Protein AF-A0A1G3R5K9-F1 (afdb_monomer_lite)

Radius of gyration: 24.97 Å; chains: 1; bounding box: 50×74×73 Å

pLDDT: mean 87.2, std 10.78, range [49.47, 97.62]

Secondary structure (DSSP, 8-state):
--HHHHHHHHHHHHHHHHHHHHHT-----------------SGGGTTSTT--EEEEEE-GGGB-TTS-BS-EEEEEE---HHHH-S-SS----EEEEEE---SS-SS--EEEEEEES-GGG-EE--EEE-S--SEEEEEEEEES-S-EEEEEEE-TTS-EEEEEEEE--SEEEEEEEEE--TTS--B-SSSS-B--EEEEEEE-

Structure (mmCIF, N/CA/C/O backbone):
data_AF-A0A1G3R5K9-F1
#
_entry.id   AF-A0A1G3R5K9-F1
#
loop_
_atom_site.group_PDB
_atom_site.id
_atom_site.type_symbol
_atom_site.label_atom_id
_atom_site.label_alt_id
_atom_site.label_comp_id
_atom_site.label_asym_id
_atom_site.label_entity_id
_atom_site.label_seq_id
_atom_site.pdbx_PDB_ins_code
_atom_site.Cartn_x
_atom_site.Cartn_y
_atom_site.Cartn_z
_atom_site.occupancy
_atom_site.B_iso_or_equiv
_atom_site.auth_seq_id
_atom_site.auth_comp_id
_atom_site.auth_asym_id
_atom_site.auth_atom_id
_atom_site.pdbx_PDB_model_num
ATOM 1 N N . MET A 1 1 ? -28.353 -53.283 45.225 1.00 50.59 1 MET A N 1
ATOM 2 C CA . MET A 1 1 ? -27.994 -52.423 44.071 1.00 50.59 1 MET A CA 1
ATOM 3 C C . MET A 1 1 ? -27.708 -51.021 44.598 1.00 50.59 1 MET A C 1
ATOM 5 O O . MET A 1 1 ? -28.579 -50.464 45.247 1.00 50.59 1 MET A O 1
ATOM 9 N N . LYS A 1 2 ? -26.480 -50.493 44.452 1.00 51.19 2 LYS A N 1
ATOM 10 C CA . LYS A 1 2 ? -26.092 -49.194 45.042 1.00 51.19 2 LYS A CA 1
ATOM 11 C C . LYS A 1 2 ? -26.574 -48.037 44.140 1.00 51.19 2 LYS A C 1
ATOM 13 O O . LYS A 1 2 ? -26.079 -47.941 43.016 1.00 51.19 2 LYS A O 1
ATOM 18 N N . PRO A 1 3 ? -27.470 -47.150 44.610 1.00 57.41 3 PRO A N 1
ATOM 19 C CA . PRO A 1 3 ? -28.090 -46.097 43.791 1.00 57.41 3 PRO A CA 1
ATOM 20 C C . PRO A 1 3 ? -27.105 -45.040 43.250 1.00 57.41 3 PRO A C 1
ATOM 22 O O . PRO A 1 3 ? -27.422 -44.333 42.299 1.00 57.41 3 PRO A O 1
ATOM 25 N N . GLY A 1 4 ? -25.882 -44.963 43.789 1.00 59.38 4 GLY A N 1
ATOM 26 C CA . GLY A 1 4 ? -24.848 -44.034 43.310 1.00 59.38 4 GLY A CA 1
ATOM 27 C C . GLY A 1 4 ? -24.227 -44.395 41.952 1.00 59.38 4 GLY A C 1
ATOM 28 O O . GLY A 1 4 ? -23.765 -43.512 41.237 1.00 59.38 4 GLY A O 1
ATOM 29 N N . SER A 1 5 ? -24.240 -45.674 41.549 1.00 63.34 5 SER A N 1
ATOM 30 C CA . SER A 1 5 ? -23.617 -46.107 40.284 1.00 63.34 5 SER A CA 1
ATOM 31 C C . SER A 1 5 ? -24.440 -45.708 39.057 1.00 63.34 5 SER A C 1
ATOM 33 O O . SER A 1 5 ? -23.884 -45.316 38.032 1.00 63.34 5 SER A O 1
ATOM 35 N N . THR A 1 6 ? -25.766 -45.782 39.161 1.00 69.50 6 THR A N 1
ATOM 36 C CA . THR A 1 6 ? -26.697 -45.389 38.096 1.00 69.50 6 THR A CA 1
ATOM 37 C C . THR A 1 6 ? -26.716 -43.877 37.896 1.00 69.50 6 THR A C 1
ATOM 39 O O . THR A 1 6 ? -26.736 -43.419 36.757 1.00 69.50 6 THR A O 1
ATOM 42 N N . PHE A 1 7 ? -26.614 -43.105 38.981 1.00 74.56 7 PHE A N 1
ATOM 43 C CA . PHE A 1 7 ? -26.567 -41.643 38.923 1.00 74.56 7 PHE A CA 1
ATOM 44 C C . PHE A 1 7 ? -25.276 -41.130 38.264 1.00 74.56 7 PHE A C 1
ATOM 46 O O . PHE A 1 7 ? -25.319 -40.257 37.402 1.00 74.56 7 PHE A O 1
ATOM 53 N N . PHE A 1 8 ? -24.129 -41.735 38.593 1.00 79.00 8 PHE A N 1
ATOM 54 C CA . PHE A 1 8 ? -22.842 -41.379 37.989 1.00 79.00 8 PHE A CA 1
ATOM 55 C C . PHE A 1 8 ? -22.790 -41.692 36.484 1.00 79.00 8 PHE A C 1
ATOM 57 O O . PHE A 1 8 ? -22.303 -40.883 35.698 1.00 79.00 8 PHE A O 1
ATOM 64 N N . LYS A 1 9 ? -23.348 -42.835 36.060 1.00 81.19 9 LYS A N 1
ATOM 65 C CA . LYS A 1 9 ? -23.448 -43.197 34.635 1.00 81.19 9 LYS A CA 1
ATOM 66 C C . LYS A 1 9 ? -24.359 -42.243 33.856 1.00 81.19 9 LYS A C 1
ATOM 68 O O . LYS A 1 9 ? -24.022 -41.883 32.734 1.00 81.19 9 LYS A O 1
ATOM 73 N N . ALA A 1 10 ? -25.473 -41.811 34.452 1.00 80.81 10 ALA A N 1
ATOM 74 C CA . ALA A 1 10 ? -26.379 -40.842 33.837 1.00 80.81 10 ALA A CA 1
ATOM 75 C C . ALA A 1 10 ? -25.723 -39.460 33.679 1.00 80.81 10 ALA A C 1
ATOM 77 O O . ALA A 1 10 ? -25.838 -38.843 32.622 1.00 80.81 10 ALA A O 1
ATOM 78 N N . LEU A 1 11 ? -24.973 -39.008 34.689 1.00 83.38 11 LEU A N 1
ATOM 79 C CA . LEU A 1 11 ? -24.233 -37.746 34.632 1.00 83.38 11 LEU A CA 1
ATOM 80 C C . LEU A 1 11 ? -23.120 -37.783 33.574 1.00 83.38 11 LEU A C 1
ATOM 82 O O . LEU A 1 11 ? -22.963 -36.834 32.811 1.00 83.38 11 LEU A O 1
ATOM 86 N N . LEU A 1 12 ? -22.382 -38.894 33.488 1.00 84.12 12 LEU A N 1
ATOM 87 C CA . LEU A 1 12 ? -21.335 -39.082 32.482 1.00 84.12 12 LEU A CA 1
ATOM 88 C C . LEU A 1 12 ? -21.912 -39.120 31.058 1.00 84.12 12 LEU A C 1
ATOM 90 O O . LEU A 1 12 ? -21.337 -38.525 30.150 1.00 84.12 12 LEU A O 1
ATOM 94 N N . ALA A 1 13 ? -23.064 -39.771 30.866 1.00 83.25 13 ALA A N 1
ATOM 95 C CA . ALA A 1 13 ? -23.764 -39.793 29.584 1.00 83.25 13 ALA A CA 1
ATOM 96 C C . ALA A 1 13 ? -24.258 -38.395 29.172 1.00 83.25 13 ALA A C 1
ATOM 98 O O . ALA A 1 13 ? -24.122 -38.018 28.011 1.00 83.25 13 ALA A O 1
ATOM 99 N N . LEU A 1 14 ? -24.770 -37.603 30.121 1.00 83.81 14 LEU A N 1
ATOM 100 C CA . LEU A 1 14 ? -25.194 -36.223 29.875 1.00 83.81 14 LEU A CA 1
ATOM 101 C C . LEU A 1 14 ? -24.007 -35.314 29.519 1.00 83.81 14 LEU A C 1
ATOM 103 O O . LEU A 1 14 ? -24.108 -34.501 28.603 1.00 83.81 14 LEU A O 1
ATOM 107 N N . LEU A 1 15 ? -22.869 -35.484 30.200 1.00 84.19 15 LEU A N 1
ATOM 108 C CA . LEU A 1 15 ? -21.635 -34.757 29.902 1.00 84.19 15 LEU A CA 1
ATOM 109 C C . LEU A 1 15 ? -21.119 -35.095 28.494 1.00 84.19 15 LEU A C 1
ATOM 111 O O . LEU A 1 15 ? -20.770 -34.198 27.735 1.00 84.19 15 LEU A O 1
ATOM 115 N N . LEU A 1 16 ? -21.128 -36.379 28.121 1.00 81.50 16 LEU A N 1
ATOM 116 C CA . LEU A 1 16 ? -20.752 -36.833 26.778 1.00 81.50 16 LEU A CA 1
ATOM 117 C C . LEU A 1 16 ? -21.689 -36.283 25.694 1.00 81.50 16 LEU A C 1
ATOM 119 O O . LEU A 1 16 ? -21.213 -35.880 24.636 1.00 81.50 16 LEU A O 1
ATOM 123 N N . LEU A 1 17 ? -22.995 -36.205 25.962 1.00 80.19 17 LEU A N 1
ATOM 124 C CA . LEU A 1 17 ? -23.981 -35.598 25.059 1.00 80.19 17 LEU A CA 1
ATOM 125 C C . LEU A 1 17 ? -23.772 -34.087 24.887 1.00 80.19 17 LEU A C 1
ATOM 127 O O . LEU A 1 17 ? -23.871 -33.585 23.770 1.00 80.19 17 LEU A O 1
ATOM 131 N N . LEU A 1 18 ? -23.435 -33.367 25.960 1.00 77.19 18 LEU A N 1
ATOM 132 C CA . LEU A 1 18 ? -23.107 -31.938 25.903 1.00 77.19 18 LEU A CA 1
ATOM 133 C C . LEU A 1 18 ? -21.814 -31.675 25.119 1.00 77.19 18 LEU A C 1
ATOM 135 O O . LEU A 1 18 ? -21.763 -30.750 24.311 1.00 77.19 18 LEU A O 1
ATOM 139 N N . VAL A 1 19 ? -20.790 -32.512 25.307 1.00 75.62 19 VAL A N 1
ATOM 140 C CA . VAL A 1 19 ? -19.521 -32.419 24.565 1.00 75.62 19 VAL A CA 1
ATOM 141 C C . VAL A 1 19 ? -19.720 -32.764 23.084 1.00 75.62 19 VAL A C 1
ATOM 143 O O . VAL A 1 19 ? -19.192 -32.068 22.219 1.00 75.62 19 VAL A O 1
ATOM 146 N N . ALA A 1 20 ? -20.528 -33.781 22.770 1.00 71.38 20 ALA A N 1
ATOM 147 C CA . ALA A 1 20 ? -20.862 -34.137 21.391 1.00 71.38 20 ALA A CA 1
ATOM 148 C C . ALA A 1 20 ? -21.716 -33.059 20.696 1.00 71.38 20 ALA A C 1
ATOM 150 O O . ALA A 1 20 ? -21.468 -32.738 19.536 1.00 71.38 20 ALA A O 1
ATOM 151 N N . GLY A 1 21 ? -22.677 -32.452 21.403 1.00 64.38 21 GLY A N 1
ATOM 152 C CA . GLY A 1 21 ? -23.479 -31.338 20.885 1.00 64.38 21 GLY A CA 1
ATOM 153 C C . GLY A 1 21 ? -22.652 -30.077 20.614 1.00 64.38 21 GLY A C 1
ATOM 154 O O . GLY A 1 21 ? -22.870 -29.397 19.612 1.00 64.38 21 GLY A O 1
ATOM 155 N N . ALA A 1 22 ? -21.647 -29.802 21.451 1.00 61.06 22 ALA A N 1
ATOM 156 C CA . ALA A 1 22 ? -20.698 -28.714 21.218 1.00 61.06 22 ALA A CA 1
ATOM 157 C C . ALA A 1 22 ? -19.805 -28.968 19.988 1.00 61.06 22 ALA A C 1
ATOM 159 O O . ALA A 1 22 ? -19.504 -28.031 19.253 1.00 61.06 22 ALA A O 1
ATOM 160 N N . ALA A 1 23 ? -19.425 -30.224 19.722 1.00 58.59 23 ALA A N 1
ATOM 161 C CA . ALA A 1 23 ? -18.631 -30.594 18.546 1.00 58.59 23 ALA A CA 1
ATOM 162 C C . ALA A 1 23 ? -19.429 -30.571 17.225 1.00 58.59 23 ALA A C 1
ATOM 164 O O . ALA A 1 23 ? -18.834 -30.443 16.159 1.00 58.59 23 ALA A O 1
ATOM 165 N N . ALA A 1 24 ? -20.762 -30.673 17.283 1.00 55.72 24 ALA A N 1
ATOM 166 C CA . ALA A 1 24 ? -21.641 -30.685 16.109 1.00 55.72 24 ALA A CA 1
ATOM 167 C C . ALA A 1 24 ? -22.058 -29.284 15.613 1.00 55.72 24 ALA A C 1
ATOM 169 O O . ALA A 1 24 ? -22.740 -29.170 14.598 1.00 55.72 24 ALA A O 1
ATOM 170 N N . SER A 1 25 ? -21.652 -28.213 16.301 1.00 54.47 25 SER A N 1
ATOM 171 C CA . SER A 1 25 ? -21.959 -26.828 15.913 1.00 54.47 25 SER A CA 1
ATOM 172 C C . SER A 1 25 ? -20.925 -26.291 14.915 1.00 54.47 25 SER A C 1
ATOM 174 O O . SER A 1 25 ? -20.230 -25.313 15.181 1.00 54.47 25 SER A O 1
ATOM 176 N N . GLY A 1 26 ? -20.776 -26.971 13.780 1.00 49.91 26 GLY A N 1
ATOM 177 C CA . GLY A 1 26 ? -20.011 -26.491 12.631 1.00 49.91 26 GLY A CA 1
ATOM 178 C C . GLY A 1 26 ? -20.954 -25.826 11.640 1.00 49.91 26 GLY A C 1
ATOM 179 O O . GLY A 1 26 ? -21.343 -26.451 10.661 1.00 49.91 26 GLY A O 1
ATOM 180 N N . ASP A 1 27 ? -21.379 -24.595 11.921 1.00 49.47 27 ASP A N 1
ATOM 181 C CA . ASP A 1 27 ? -22.170 -23.823 10.962 1.00 49.47 27 ASP A CA 1
ATOM 182 C C . ASP A 1 27 ? -21.224 -23.383 9.831 1.00 49.47 27 ASP A C 1
ATOM 184 O O . ASP A 1 27 ? -20.431 -22.448 9.986 1.00 49.47 27 ASP A O 1
ATOM 188 N N . GLU A 1 28 ? -21.223 -24.116 8.714 1.00 52.16 28 GLU A N 1
ATOM 189 C CA . GLU A 1 28 ? -20.503 -23.734 7.498 1.00 52.16 28 GLU A CA 1
ATOM 190 C C . GLU A 1 28 ? -21.218 -22.536 6.868 1.00 52.16 28 GLU A C 1
ATOM 192 O O . GLU A 1 28 ? -22.006 -22.654 5.928 1.00 52.16 28 GLU A O 1
ATOM 197 N N . ILE A 1 29 ? -20.956 -21.341 7.401 1.00 59.75 29 ILE A N 1
ATOM 198 C CA . ILE A 1 29 ? -21.378 -20.099 6.761 1.00 59.75 29 ILE A CA 1
ATOM 199 C C . ILE A 1 29 ? -20.666 -20.041 5.408 1.00 59.75 29 ILE A C 1
ATOM 201 O O . ILE A 1 29 ? -19.478 -19.729 5.320 1.00 59.75 29 ILE A O 1
ATOM 205 N N . THR A 1 30 ? -21.396 -20.362 4.341 1.00 61.06 30 THR A N 1
ATOM 206 C CA . THR A 1 30 ? -20.884 -20.276 2.974 1.00 61.06 30 THR A CA 1
ATOM 207 C C . THR A 1 30 ? -20.731 -18.801 2.618 1.00 61.06 30 THR A C 1
ATOM 209 O O . THR A 1 30 ? -21.714 -18.094 2.390 1.00 61.06 30 THR A O 1
ATOM 212 N N . VAL A 1 31 ? -19.491 -18.313 2.602 1.00 72.44 31 VAL A N 1
ATOM 213 C CA . VAL A 1 31 ? -19.167 -16.937 2.211 1.00 72.44 31 VAL A CA 1
ATOM 214 C C . VAL A 1 31 ? -18.726 -16.928 0.751 1.00 72.44 31 VAL A C 1
ATOM 216 O O . VAL A 1 31 ? -17.822 -17.664 0.364 1.00 72.44 31 VAL A O 1
ATOM 219 N N . ASN A 1 32 ? -19.351 -16.076 -0.065 1.00 81.88 32 ASN A N 1
ATOM 220 C CA . ASN A 1 32 ? -18.887 -15.813 -1.424 1.00 81.88 32 ASN A CA 1
ATOM 221 C C . ASN A 1 32 ? -17.764 -14.768 -1.386 1.00 81.88 32 ASN A C 1
ATOM 223 O O . ASN A 1 32 ? -18.018 -13.592 -1.115 1.00 81.88 32 ASN A O 1
ATOM 227 N N . VAL A 1 33 ? -16.531 -15.208 -1.632 1.00 84.12 33 VAL A N 1
ATOM 228 C CA . VAL A 1 33 ? -15.345 -14.348 -1.673 1.00 84.12 33 VAL A CA 1
ATOM 229 C C . VAL A 1 33 ? -15.064 -13.965 -3.121 1.00 84.12 33 VAL A C 1
ATOM 231 O O . VAL A 1 33 ? -14.881 -14.829 -3.976 1.00 84.12 33 VAL A O 1
ATOM 234 N N . VAL A 1 34 ? -15.010 -12.661 -3.390 1.00 88.44 34 VAL A N 1
ATOM 235 C CA . VAL A 1 34 ? -14.743 -12.117 -4.726 1.00 88.44 34 VAL A CA 1
ATOM 236 C C . VAL A 1 34 ? -13.530 -11.198 -4.662 1.00 88.44 34 VAL A C 1
ATOM 238 O O . VAL A 1 34 ? -13.470 -10.298 -3.824 1.00 88.44 34 VAL A O 1
ATOM 241 N N . SER A 1 35 ? -12.581 -11.396 -5.575 1.00 89.31 35 SER A N 1
ATOM 242 C CA . SER A 1 35 ? -11.461 -10.475 -5.774 1.00 89.31 35 SER A CA 1
ATOM 243 C C . SER A 1 35 ? -11.901 -9.312 -6.658 1.00 89.31 35 SER A C 1
ATOM 245 O O . SER A 1 35 ? -12.421 -9.517 -7.755 1.00 89.31 35 SER A O 1
ATOM 247 N N . ARG A 1 36 ? -11.675 -8.081 -6.196 1.00 89.94 36 ARG A N 1
ATOM 248 C CA . ARG A 1 36 ? -11.939 -6.863 -6.968 1.00 89.94 36 ARG A CA 1
ATOM 249 C C . ARG A 1 36 ? -10.670 -6.030 -7.061 1.00 89.94 36 ARG A C 1
ATOM 251 O O . ARG A 1 36 ? -10.059 -5.730 -6.039 1.00 89.94 36 ARG A O 1
ATOM 258 N N . VAL A 1 37 ? -10.302 -5.637 -8.279 1.00 89.50 37 VAL A N 1
ATOM 259 C CA . VAL A 1 37 ? -9.194 -4.704 -8.507 1.00 89.50 37 VAL A CA 1
ATOM 260 C C . VAL A 1 37 ? -9.623 -3.326 -8.009 1.00 89.50 37 VAL A C 1
ATOM 262 O O . VAL A 1 37 ? -10.640 -2.792 -8.450 1.00 89.50 37 VAL A O 1
ATOM 265 N N . LEU A 1 38 ? -8.880 -2.793 -7.039 1.00 90.12 38 LEU A N 1
ATOM 266 C CA . LEU A 1 38 ? -9.127 -1.462 -6.478 1.00 90.12 38 LEU A CA 1
ATOM 267 C C . LEU A 1 38 ? -8.389 -0.373 -7.248 1.00 90.12 38 LEU A C 1
ATOM 269 O O . LEU A 1 38 ? -8.909 0.723 -7.386 1.00 90.12 38 LEU A O 1
ATOM 273 N N . GLN A 1 39 ? -7.175 -0.679 -7.695 1.00 88.12 39 GLN A N 1
ATOM 274 C CA . GLN A 1 39 ? -6.289 0.230 -8.401 1.00 88.12 39 GLN A CA 1
ATOM 275 C C . GLN A 1 39 ? -5.389 -0.614 -9.302 1.00 88.12 39 GLN A C 1
ATOM 277 O O . GLN A 1 39 ? -4.711 -1.526 -8.822 1.00 88.12 39 GLN A O 1
ATOM 282 N N . SER A 1 40 ? -5.382 -0.299 -10.588 1.00 87.56 40 SER A N 1
ATOM 283 C CA . SER A 1 40 ? -4.326 -0.674 -11.528 1.00 87.56 40 SER A CA 1
ATOM 284 C C . SER A 1 40 ? -3.413 0.544 -11.746 1.00 87.56 40 SER A C 1
ATOM 286 O O . SER A 1 40 ? -3.554 1.587 -11.104 1.00 87.56 40 SER A O 1
ATOM 288 N N . PHE A 1 41 ? -2.401 0.438 -12.593 1.00 88.94 41 PHE A N 1
ATOM 289 C CA . PHE A 1 41 ? -1.664 1.630 -13.032 1.00 88.94 41 PHE A CA 1
ATOM 290 C C . PHE A 1 41 ? -1.764 1.836 -14.533 1.00 88.94 41 PHE A C 1
ATOM 292 O O . PHE A 1 41 ? -1.105 2.735 -15.059 1.00 88.94 41 PHE A O 1
ATOM 299 N N . ASP A 1 42 ? -2.615 1.037 -15.170 1.00 87.25 42 ASP A N 1
ATOM 300 C CA . ASP A 1 42 ? -2.782 0.932 -16.601 1.00 87.25 42 ASP A CA 1
ATOM 301 C C . ASP A 1 42 ? -3.430 2.198 -17.196 1.00 87.25 42 ASP A C 1
ATOM 303 O O . ASP A 1 42 ? -4.111 2.956 -16.490 1.00 87.25 42 ASP A O 1
ATOM 307 N N . PRO A 1 43 ? -3.180 2.494 -18.485 1.00 81.81 43 PRO A N 1
ATOM 308 C CA . PRO A 1 43 ? -3.686 3.709 -19.123 1.00 81.81 43 PRO A CA 1
ATOM 309 C C . PRO A 1 43 ? -5.214 3.781 -19.204 1.00 81.81 43 PRO A C 1
ATOM 311 O O . PRO A 1 43 ? -5.775 4.874 -19.198 1.00 81.81 43 PRO A O 1
ATOM 314 N N . ASP A 1 44 ? -5.879 2.632 -19.301 1.00 82.00 44 ASP A N 1
ATOM 315 C CA . ASP A 1 44 ? -7.334 2.489 -19.392 1.00 82.00 44 ASP A CA 1
ATOM 316 C C . ASP A 1 44 ? -8.052 2.842 -18.085 1.00 82.00 44 ASP A C 1
ATOM 318 O O . ASP A 1 44 ? -9.221 3.221 -18.108 1.00 82.00 44 ASP A O 1
ATOM 322 N N . GLU A 1 45 ? -7.343 2.837 -16.954 1.00 79.81 45 GLU A N 1
ATOM 323 C CA . GLU A 1 45 ? -7.905 3.290 -15.685 1.00 79.81 45 GLU A CA 1
ATOM 324 C C . GLU A 1 45 ? -8.146 4.809 -15.643 1.00 79.81 45 GLU A C 1
ATOM 326 O O . GLU A 1 45 ? -8.920 5.292 -14.811 1.00 79.81 45 GLU A O 1
ATOM 331 N N . ALA A 1 46 ? -7.515 5.588 -16.531 1.00 68.88 46 ALA A N 1
ATOM 332 C CA . ALA A 1 46 ? -7.660 7.040 -16.584 1.00 68.88 46 ALA A CA 1
ATOM 333 C C . ALA A 1 46 ? -9.111 7.451 -16.918 1.00 68.88 46 ALA A C 1
ATOM 335 O O . ALA A 1 46 ? -9.483 7.628 -18.073 1.00 68.88 46 ALA A O 1
ATOM 336 N N . GLY A 1 47 ? -9.938 7.612 -15.881 1.00 67.62 47 GLY A N 1
ATOM 337 C CA . GLY A 1 47 ? -11.370 7.917 -15.989 1.00 67.62 47 GLY A CA 1
ATOM 338 C C . GLY A 1 47 ? -12.259 7.111 -15.037 1.00 67.62 47 GLY A C 1
ATOM 339 O O . GLY A 1 47 ? -13.409 7.487 -14.820 1.00 67.62 47 GLY A O 1
ATOM 340 N N . HIS A 1 48 ? -11.738 6.044 -14.426 1.00 74.00 48 HIS A N 1
ATOM 341 C CA . HIS A 1 48 ? -12.452 5.292 -13.397 1.00 74.00 48 HIS A CA 1
ATOM 342 C C . HIS A 1 48 ? -12.507 6.066 -12.070 1.00 74.00 48 HIS A C 1
ATOM 344 O O . HIS A 1 48 ? -11.571 6.777 -11.708 1.00 74.00 48 HIS A O 1
ATOM 350 N N . GLU A 1 49 ? -13.581 5.885 -11.293 1.00 70.44 49 GLU A N 1
ATOM 351 C CA . GLU A 1 49 ? -13.759 6.536 -9.979 1.00 70.44 49 GLU A CA 1
ATOM 352 C C . GLU A 1 49 ? -12.646 6.198 -8.974 1.00 70.44 49 GLU A C 1
ATOM 354 O O . GLU A 1 49 ? -12.424 6.927 -8.003 1.00 70.44 49 GLU A O 1
ATOM 359 N N . THR A 1 50 ? -11.947 5.086 -9.194 1.00 70.56 50 THR A N 1
ATOM 360 C CA . THR A 1 50 ? -10.827 4.625 -8.376 1.00 70.56 50 THR A CA 1
ATOM 361 C C . THR A 1 50 ? -9.494 5.221 -8.787 1.00 70.56 50 THR A C 1
ATOM 363 O O . THR A 1 50 ? -8.577 5.166 -7.981 1.00 70.56 50 THR A O 1
ATOM 366 N N . ALA A 1 51 ? -9.384 5.849 -9.962 1.00 81.56 51 ALA A N 1
ATOM 367 C CA . ALA A 1 51 ? -8.135 6.435 -10.423 1.00 81.56 51 ALA A CA 1
ATOM 368 C C . ALA A 1 51 ? -7.633 7.478 -9.414 1.00 81.56 51 ALA A C 1
ATOM 370 O O . ALA A 1 51 ? -8.338 8.433 -9.058 1.00 81.56 51 ALA A O 1
ATOM 371 N N . ARG A 1 52 ? -6.409 7.284 -8.924 1.00 87.19 52 ARG A N 1
ATOM 372 C CA . ARG A 1 52 ? -5.736 8.223 -8.024 1.00 87.19 52 ARG A CA 1
ATOM 373 C C . ARG A 1 52 ? -4.401 8.653 -8.596 1.00 87.19 52 ARG A C 1
ATOM 375 O O . ARG A 1 52 ? -3.658 7.860 -9.175 1.00 87.19 52 ARG A O 1
ATOM 382 N N . ASN A 1 53 ? -4.081 9.916 -8.354 1.00 90.88 53 ASN A N 1
ATOM 383 C CA . ASN A 1 53 ? -2.701 10.363 -8.379 1.00 90.88 53 ASN A CA 1
ATOM 384 C C . ASN A 1 53 ? -2.036 9.930 -7.078 1.00 90.88 53 ASN A C 1
ATOM 386 O O . ASN A 1 53 ? -2.691 9.778 -6.050 1.00 90.88 53 ASN A O 1
ATOM 390 N N . TRP A 1 54 ? -0.727 9.745 -7.121 1.00 92.62 54 TRP A N 1
ATOM 391 C CA . TRP A 1 54 ? 0.036 9.284 -5.972 1.00 92.62 54 TRP A CA 1
ATOM 392 C C . TRP A 1 54 ? 1.147 10.278 -5.663 1.00 92.62 54 TRP A C 1
ATOM 394 O O . TRP A 1 54 ? 1.654 10.962 -6.553 1.00 92.62 54 TRP A O 1
ATOM 404 N N . VAL A 1 55 ? 1.530 10.363 -4.396 1.00 94.88 55 VAL A N 1
ATOM 405 C CA . VAL A 1 55 ? 2.695 11.134 -3.962 1.00 94.88 55 VAL A CA 1
ATOM 406 C C . VAL A 1 55 ? 3.543 10.288 -3.026 1.00 94.88 55 VAL A C 1
ATOM 408 O O . VAL A 1 55 ? 3.026 9.451 -2.286 1.00 94.88 55 VAL A O 1
ATOM 411 N N . LEU A 1 56 ? 4.855 10.512 -3.069 1.00 95.62 56 LEU A N 1
ATOM 412 C CA . LEU A 1 56 ? 5.804 9.898 -2.150 1.00 95.62 56 LEU A CA 1
ATOM 413 C C . LEU A 1 56 ? 6.177 10.892 -1.058 1.00 95.62 56 LEU A C 1
ATOM 415 O O . LEU A 1 56 ? 6.716 11.962 -1.350 1.00 95.62 56 LEU A O 1
ATOM 419 N N . LEU A 1 57 ? 5.944 10.508 0.192 1.00 94.88 57 LEU A N 1
ATOM 420 C CA . LEU A 1 57 ? 6.322 11.265 1.378 1.00 94.88 57 LEU A CA 1
ATOM 421 C C . LEU A 1 57 ? 7.326 10.431 2.181 1.00 94.88 57 LEU A C 1
ATOM 423 O O . LEU A 1 57 ? 6.931 9.612 3.013 1.00 94.88 57 LEU A O 1
ATOM 427 N N . PRO A 1 58 ? 8.635 10.571 1.925 1.00 96.19 58 PRO A N 1
ATOM 428 C CA . PRO A 1 58 ? 9.629 9.880 2.725 1.00 96.19 58 PRO A CA 1
ATOM 429 C C . PRO A 1 58 ? 9.751 10.479 4.126 1.00 96.19 58 PRO A C 1
ATOM 431 O O . PRO A 1 58 ? 9.391 11.631 4.379 1.00 96.19 58 PRO A O 1
ATOM 434 N N . SER A 1 59 ? 10.346 9.706 5.029 1.00 94.50 59 SER A N 1
ATOM 435 C CA . SER A 1 59 ? 10.776 10.182 6.339 1.00 94.50 59 SER A CA 1
ATOM 436 C C . SER A 1 59 ? 11.847 11.281 6.221 1.00 94.50 59 SER A C 1
ATOM 438 O O . SER A 1 59 ? 12.403 11.539 5.151 1.00 94.50 59 SER A O 1
ATOM 440 N N . LYS A 1 60 ? 12.200 11.915 7.349 1.00 91.38 60 LYS A N 1
ATOM 441 C CA . LYS A 1 60 ? 13.157 13.041 7.430 1.00 91.38 60 LYS A CA 1
ATOM 442 C C . LYS A 1 60 ? 14.446 12.848 6.616 1.00 91.38 60 LYS A C 1
ATOM 444 O O . LYS A 1 60 ? 14.985 13.815 6.090 1.00 91.38 60 LYS A O 1
ATOM 449 N N . PHE A 1 61 ? 14.959 11.623 6.523 1.00 93.44 61 PHE A N 1
ATOM 450 C CA . PHE A 1 61 ? 16.224 11.336 5.844 1.00 93.44 61 PHE A CA 1
ATOM 451 C C . PHE A 1 61 ? 16.093 11.097 4.335 1.00 93.44 61 PHE A C 1
ATOM 453 O O . PHE A 1 61 ? 17.117 10.915 3.674 1.00 93.44 61 PHE A O 1
ATOM 460 N N . GLY A 1 62 ? 14.879 11.106 3.783 1.00 93.88 62 GLY A N 1
ATOM 461 C CA . GLY A 1 62 ? 14.627 11.028 2.344 1.00 93.88 62 GLY A CA 1
ATOM 462 C C . GLY A 1 62 ? 14.639 12.379 1.630 1.00 93.88 62 GLY A C 1
ATOM 463 O O . GLY A 1 62 ? 14.325 12.419 0.446 1.00 93.88 62 GLY A O 1
ATOM 464 N N . TYR A 1 63 ? 15.018 13.458 2.319 1.00 93.50 63 TYR A N 1
ATOM 465 C CA . TYR A 1 63 ? 15.176 14.790 1.739 1.00 93.50 63 TYR A CA 1
ATOM 466 C C . TYR A 1 63 ? 16.635 15.250 1.765 1.00 93.50 63 TYR A C 1
ATOM 468 O O . TYR A 1 63 ? 17.410 14.866 2.650 1.00 93.50 63 TYR A O 1
ATOM 476 N N . ASP A 1 64 ? 17.004 16.097 0.806 1.00 90.88 64 ASP A N 1
ATOM 477 C CA . ASP A 1 64 ? 18.272 16.820 0.832 1.00 90.88 64 ASP A CA 1
ATOM 478 C C . ASP A 1 64 ? 18.243 18.007 1.818 1.00 90.88 64 ASP A C 1
ATOM 480 O O . ASP A 1 64 ? 17.216 18.344 2.407 1.00 90.88 64 ASP A O 1
ATOM 484 N N . ALA A 1 65 ? 19.389 18.673 1.998 1.00 87.75 65 ALA A N 1
ATOM 485 C CA . ALA A 1 65 ? 19.496 19.841 2.880 1.00 87.75 65 ALA A CA 1
ATOM 486 C C . ALA A 1 65 ? 18.654 21.052 2.421 1.00 87.75 65 ALA A C 1
ATOM 488 O O . ALA A 1 65 ? 18.467 21.987 3.194 1.00 87.75 65 ALA A O 1
ATOM 489 N N . LYS A 1 66 ? 18.169 21.048 1.174 1.00 88.69 66 LYS A N 1
ATOM 490 C CA . LYS A 1 66 ? 17.321 22.084 0.572 1.00 88.69 66 LYS A CA 1
ATOM 491 C C . LYS A 1 66 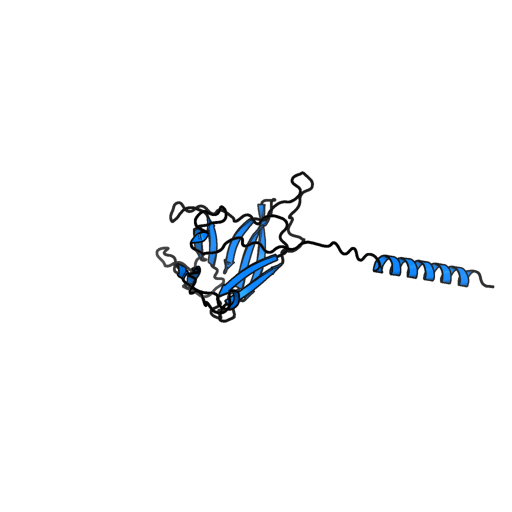? 15.833 21.695 0.576 1.00 88.69 66 LYS A C 1
ATOM 493 O O . LYS A 1 66 ? 15.015 22.494 0.134 1.00 88.69 66 LYS A O 1
ATOM 498 N N . GLY A 1 67 ? 15.478 20.506 1.073 1.00 86.50 67 GLY A N 1
ATOM 499 C CA . GLY A 1 67 ? 14.110 19.984 1.105 1.00 86.50 67 GLY A CA 1
ATOM 500 C C . GLY A 1 67 ? 13.663 19.238 -0.159 1.00 86.50 67 GLY A C 1
ATOM 501 O O . GLY A 1 67 ? 12.490 18.893 -0.266 1.00 86.50 67 GLY A O 1
ATOM 502 N N . ASN A 1 68 ? 14.554 18.955 -1.113 1.00 88.62 68 ASN A N 1
ATOM 503 C CA . ASN A 1 68 ? 14.215 18.165 -2.298 1.00 88.62 68 ASN A CA 1
ATOM 504 C C . ASN A 1 68 ? 14.108 16.679 -1.952 1.00 88.62 68 ASN A C 1
ATOM 506 O O . ASN A 1 68 ? 14.943 16.135 -1.229 1.00 88.62 68 ASN A O 1
ATOM 510 N N . ASN A 1 69 ? 13.101 16.017 -2.514 1.00 92.56 69 ASN A N 1
ATOM 511 C CA . ASN A 1 69 ? 12.844 14.599 -2.299 1.00 92.56 69 ASN A CA 1
ATOM 512 C C . ASN A 1 69 ? 13.871 13.727 -3.055 1.00 92.56 69 ASN A C 1
ATOM 514 O O . ASN A 1 69 ? 14.058 13.883 -4.262 1.00 92.56 69 ASN A O 1
ATOM 518 N N . PHE A 1 70 ? 14.535 12.799 -2.358 1.00 93.62 70 PHE A N 1
ATOM 519 C CA . PHE A 1 70 ? 15.419 11.796 -2.971 1.00 93.62 70 PHE A CA 1
ATOM 520 C C . PHE A 1 70 ? 14.667 10.656 -3.656 1.00 93.62 70 PHE A C 1
ATOM 522 O O . PHE A 1 70 ? 15.284 9.861 -4.368 1.00 93.62 70 PHE A O 1
ATOM 529 N N . TRP A 1 71 ? 13.366 10.556 -3.415 1.00 94.88 71 TRP A N 1
ATOM 530 C CA . TRP A 1 71 ? 12.493 9.551 -3.982 1.00 94.88 71 TRP A CA 1
ATOM 531 C C . TRP A 1 71 ? 11.769 10.089 -5.203 1.00 94.88 71 TRP A C 1
ATOM 533 O O . TRP A 1 71 ? 11.316 11.232 -5.251 1.00 94.88 71 TRP A O 1
ATOM 543 N N . GLN A 1 72 ? 11.664 9.226 -6.201 1.00 93.62 72 GLN A N 1
ATOM 544 C CA . GLN A 1 72 ? 11.012 9.498 -7.463 1.00 93.62 72 GLN A CA 1
ATOM 545 C C . GLN A 1 72 ? 10.003 8.396 -7.742 1.00 93.62 72 GLN A C 1
ATOM 547 O O . GLN A 1 72 ? 10.243 7.216 -7.475 1.00 93.62 72 GLN A O 1
ATOM 552 N N . MET A 1 73 ? 8.881 8.809 -8.313 1.00 94.00 73 MET A N 1
ATOM 553 C CA . MET A 1 73 ? 7.805 7.932 -8.731 1.00 94.00 73 MET A CA 1
ATOM 554 C C . MET A 1 73 ? 7.566 8.126 -10.219 1.00 94.00 73 MET A C 1
ATOM 556 O O . MET A 1 73 ? 7.570 9.258 -10.708 1.00 94.00 73 MET A O 1
ATOM 560 N N . ARG A 1 74 ? 7.352 7.033 -10.945 1.00 92.75 74 ARG A N 1
ATOM 561 C CA . ARG A 1 74 ? 7.024 7.081 -12.368 1.00 92.75 74 ARG A CA 1
ATOM 562 C C . ARG A 1 74 ? 6.148 5.897 -12.747 1.00 92.75 74 ARG A C 1
ATOM 564 O O . ARG A 1 74 ? 6.422 4.780 -12.328 1.00 92.75 74 ARG A O 1
ATOM 571 N N . LYS A 1 75 ? 5.140 6.130 -13.588 1.00 91.38 75 LYS A N 1
ATOM 572 C CA . LYS A 1 75 ? 4.460 5.043 -14.297 1.00 91.38 75 LYS A CA 1
ATOM 573 C C . LYS A 1 75 ? 5.379 4.520 -15.400 1.00 91.38 75 LYS A C 1
ATOM 575 O O . LYS A 1 75 ? 5.855 5.301 -16.223 1.00 91.38 75 LYS A O 1
ATOM 580 N N . LEU A 1 76 ? 5.685 3.233 -15.365 1.00 91.50 76 LEU A N 1
ATOM 581 C CA . LEU A 1 76 ? 6.590 2.572 -16.300 1.00 91.50 76 LEU A CA 1
ATOM 582 C C . LEU A 1 76 ? 5.817 1.515 -17.075 1.00 91.50 76 LEU A C 1
ATOM 584 O O . LEU A 1 76 ? 5.041 0.777 -16.475 1.00 91.50 76 LEU A O 1
ATOM 588 N N . ASP A 1 77 ? 6.084 1.405 -18.372 1.00 90.88 77 ASP A N 1
ATOM 589 C CA . ASP A 1 77 ? 5.582 0.289 -19.166 1.00 90.88 77 ASP A CA 1
ATOM 590 C C . ASP A 1 77 ? 6.338 -0.975 -18.738 1.00 90.88 77 ASP A C 1
ATOM 592 O O . ASP A 1 77 ? 7.551 -1.097 -18.942 1.00 90.88 77 ASP A O 1
ATOM 596 N N . ALA A 1 78 ? 5.639 -1.900 -18.089 1.00 87.62 78 ALA A N 1
ATOM 597 C CA . ALA A 1 78 ? 6.216 -3.151 -17.623 1.00 87.62 78 ALA A CA 1
ATOM 598 C C . ALA A 1 78 ? 5.152 -4.243 -17.612 1.00 87.62 78 ALA A C 1
ATOM 600 O O . ALA A 1 78 ? 4.000 -4.001 -17.269 1.00 87.62 78 ALA A O 1
ATOM 601 N N . TRP A 1 79 ? 5.566 -5.462 -17.952 1.00 86.81 79 TRP A N 1
ATOM 602 C CA . TRP A 1 79 ? 4.691 -6.627 -17.975 1.00 86.81 79 TRP A CA 1
ATOM 603 C C . TRP A 1 79 ? 4.972 -7.538 -16.771 1.00 86.81 79 TRP A C 1
ATOM 605 O O . TRP A 1 79 ? 6.053 -8.138 -16.703 1.00 86.81 79 TRP A O 1
ATOM 615 N N . PRO A 1 80 ? 4.035 -7.671 -15.816 1.00 85.50 80 PRO A N 1
ATOM 616 C CA . PRO A 1 80 ? 4.179 -8.597 -14.699 1.00 85.50 80 PRO A CA 1
ATOM 617 C C . PRO A 1 80 ? 4.000 -10.053 -15.159 1.00 85.50 80 PRO A C 1
ATOM 619 O O . PRO A 1 80 ? 2.921 -10.631 -15.055 1.00 85.50 80 PRO A O 1
ATOM 622 N N . GLU A 1 81 ? 5.074 -10.675 -15.658 1.00 83.25 81 GLU A N 1
ATOM 623 C CA . GLU A 1 81 ? 5.038 -12.053 -16.186 1.00 83.25 81 GLU A CA 1
ATOM 624 C C . GLU A 1 81 ? 4.532 -13.078 -15.153 1.00 83.25 81 GLU A C 1
ATOM 626 O O . GLU A 1 81 ? 3.857 -14.036 -15.515 1.00 83.25 81 GLU A O 1
ATOM 631 N N . ALA A 1 82 ? 4.778 -12.859 -13.857 1.00 82.75 82 ALA A N 1
ATOM 632 C CA . ALA A 1 82 ? 4.274 -13.741 -12.799 1.00 82.75 82 ALA A CA 1
ATOM 633 C C . ALA A 1 82 ? 2.744 -13.681 -12.611 1.00 82.75 82 ALA A C 1
ATOM 635 O O . ALA A 1 82 ? 2.173 -14.611 -12.047 1.00 82.75 82 ALA A O 1
ATOM 636 N N . LEU A 1 83 ? 2.096 -12.600 -13.056 1.00 83.75 83 LEU A N 1
ATOM 637 C CA . LEU A 1 83 ? 0.646 -12.416 -12.976 1.00 83.75 83 LEU A CA 1
ATOM 638 C C . LEU A 1 83 ? -0.040 -12.856 -14.275 1.00 83.75 83 LEU A C 1
ATOM 640 O O . LEU A 1 83 ? -1.006 -13.610 -14.230 1.00 83.75 83 LEU A O 1
ATOM 644 N N . TYR A 1 84 ? 0.476 -12.413 -15.423 1.00 85.19 84 TYR A N 1
ATOM 645 C CA . TYR A 1 84 ? -0.182 -12.599 -16.723 1.00 85.19 84 TYR A CA 1
ATOM 646 C C . TYR A 1 84 ? 0.455 -13.685 -17.603 1.00 85.19 84 TYR A C 1
ATOM 648 O O . TYR A 1 84 ? -0.017 -13.961 -18.704 1.00 85.19 84 TYR A O 1
ATOM 656 N N . GLY A 1 85 ? 1.538 -14.321 -17.150 1.00 85.94 85 GLY A N 1
ATOM 657 C CA . GLY A 1 85 ? 2.316 -15.245 -17.970 1.00 85.94 85 GLY A CA 1
ATOM 658 C C . GLY A 1 85 ? 3.062 -14.520 -19.091 1.00 85.94 85 GLY A C 1
ATOM 659 O O . GLY A 1 85 ? 3.388 -13.340 -18.985 1.00 85.94 85 GLY A O 1
ATOM 660 N N . LYS A 1 86 ? 3.364 -15.222 -20.186 1.00 85.44 86 LYS A N 1
ATOM 661 C CA . LYS A 1 86 ? 4.093 -14.629 -21.317 1.00 85.44 86 LYS A CA 1
ATOM 662 C C . LYS A 1 86 ? 3.219 -13.627 -22.066 1.00 85.44 86 LYS A C 1
ATOM 664 O O . LYS A 1 86 ? 2.112 -13.965 -22.472 1.00 85.44 86 LYS A O 1
ATOM 669 N N . ASN A 1 87 ? 3.769 -12.449 -22.348 1.00 87.19 87 ASN A N 1
ATOM 670 C CA . ASN A 1 87 ? 3.102 -11.424 -23.148 1.00 87.19 87 ASN A CA 1
ATOM 671 C C . ASN A 1 87 ? 3.083 -11.806 -24.641 1.00 87.19 87 ASN A C 1
ATOM 673 O O . ASN A 1 87 ? 3.971 -11.420 -25.405 1.00 87.19 87 ASN A O 1
ATOM 677 N N . ARG A 1 88 ? 2.112 -12.628 -25.054 1.00 84.00 88 ARG A N 1
ATOM 678 C CA . ARG A 1 88 ? 1.988 -13.104 -26.446 1.00 84.00 88 ARG A CA 1
ATOM 679 C C . ARG A 1 88 ? 1.469 -12.005 -27.372 1.00 84.00 88 ARG A C 1
ATOM 681 O O . ARG A 1 88 ? 1.966 -11.882 -28.490 1.00 84.00 88 ARG A O 1
ATOM 688 N N . ASP A 1 89 ? 0.555 -11.184 -26.865 1.00 83.94 89 ASP A N 1
ATOM 689 C CA . ASP A 1 89 ? -0.179 -10.173 -27.631 1.00 83.94 89 ASP A CA 1
ATOM 690 C C . ASP A 1 89 ? 0.467 -8.776 -27.571 1.00 83.94 89 ASP A C 1
ATOM 692 O O . ASP A 1 89 ? -0.020 -7.825 -28.179 1.00 83.94 89 ASP A O 1
ATOM 696 N N . LYS A 1 90 ? 1.626 -8.661 -26.902 1.00 83.12 90 LYS A N 1
ATOM 697 C CA . LYS A 1 90 ? 2.407 -7.421 -26.723 1.00 83.12 90 LYS A CA 1
ATOM 698 C C . LYS A 1 90 ? 1.582 -6.279 -26.129 1.00 83.12 90 LYS A C 1
ATOM 700 O O . LYS A 1 90 ? 1.760 -5.114 -26.491 1.00 83.12 90 LYS A O 1
ATOM 705 N N . GLU A 1 91 ? 0.708 -6.625 -25.195 1.00 84.00 91 GLU A N 1
ATOM 706 C CA . GLU A 1 91 ? -0.075 -5.662 -24.438 1.00 84.00 91 GLU A CA 1
ATOM 707 C C . GLU A 1 91 ? 0.844 -4.726 -23.645 1.00 84.00 91 GLU A C 1
ATOM 709 O O . GLU A 1 91 ? 1.913 -5.121 -23.159 1.00 84.00 91 GLU A O 1
ATOM 714 N N . LYS A 1 92 ? 0.426 -3.463 -23.545 1.00 85.50 92 LYS A N 1
ATOM 715 C CA . LYS A 1 92 ? 1.162 -2.406 -22.854 1.00 85.50 92 LYS A CA 1
ATOM 716 C C . LYS A 1 92 ? 0.499 -2.119 -21.517 1.00 85.50 92 LYS A C 1
ATOM 718 O O . LYS A 1 92 ? -0.372 -1.260 -21.430 1.00 85.50 92 LYS A O 1
ATOM 723 N N . LEU A 1 93 ? 0.937 -2.852 -20.504 1.00 88.50 93 LEU A N 1
ATOM 724 C CA . LEU A 1 93 ? 0.570 -2.594 -19.118 1.00 88.50 93 LEU A CA 1
ATOM 725 C C . LEU A 1 93 ? 1.546 -1.619 -18.472 1.00 88.50 93 LEU A C 1
ATOM 727 O O . LEU A 1 93 ? 2.698 -1.480 -18.903 1.00 88.50 93 LEU A O 1
ATOM 731 N N . GLN A 1 94 ? 1.077 -0.963 -17.421 1.00 90.62 94 GLN A N 1
ATOM 732 C CA . GLN A 1 94 ? 1.845 -0.006 -16.650 1.00 90.62 94 GLN A CA 1
ATOM 733 C C . GLN A 1 94 ? 1.924 -0.398 -15.183 1.00 90.62 94 GLN A C 1
ATOM 735 O O . GLN A 1 94 ? 1.015 -0.969 -14.588 1.00 90.62 94 GLN A O 1
ATOM 740 N N . VAL A 1 95 ? 3.050 -0.042 -14.576 1.00 91.62 95 VAL A N 1
ATOM 741 C CA . VAL A 1 95 ? 3.318 -0.258 -13.156 1.00 91.62 95 VAL A CA 1
ATOM 742 C C . VAL A 1 95 ? 3.796 1.034 -12.517 1.00 91.62 95 VAL A C 1
ATOM 744 O O . VAL A 1 95 ? 4.439 1.867 -13.163 1.00 91.62 95 VAL A O 1
ATOM 747 N N . LEU A 1 96 ? 3.524 1.200 -11.225 1.00 93.31 96 LEU A N 1
ATOM 748 C CA . LEU A 1 96 ? 4.070 2.309 -10.455 1.00 93.31 96 LEU A CA 1
ATOM 749 C C . LEU A 1 96 ? 5.494 1.980 -9.996 1.00 93.31 96 LEU A C 1
ATOM 751 O O . LEU A 1 96 ? 5.706 1.249 -9.031 1.00 93.31 96 LEU A O 1
ATOM 755 N N . GLY A 1 97 ? 6.481 2.522 -10.702 1.00 94.12 97 GLY A N 1
ATOM 756 C CA . GLY A 1 97 ? 7.886 2.438 -10.331 1.00 94.12 97 GLY A CA 1
ATOM 757 C C . GLY A 1 97 ? 8.238 3.461 -9.258 1.00 94.12 97 GLY A C 1
ATOM 758 O O . GLY A 1 97 ? 7.979 4.656 -9.420 1.00 94.12 97 GLY A O 1
ATOM 759 N N . ILE A 1 98 ? 8.870 2.996 -8.182 1.00 94.44 98 ILE A N 1
ATOM 760 C CA . ILE A 1 98 ? 9.361 3.829 -7.083 1.00 94.44 98 ILE A CA 1
ATOM 761 C C . ILE A 1 98 ? 10.851 3.552 -6.904 1.00 94.44 98 ILE A C 1
ATOM 763 O O . ILE A 1 98 ? 11.279 2.402 -6.837 1.00 94.44 98 ILE A O 1
ATOM 767 N N . THR A 1 99 ? 11.651 4.612 -6.835 1.00 93.94 99 THR A N 1
ATOM 768 C CA . THR A 1 99 ? 13.095 4.520 -6.602 1.00 93.94 99 THR A CA 1
ATOM 769 C C . THR A 1 99 ? 13.559 5.677 -5.737 1.00 93.94 99 THR A C 1
ATOM 771 O O . THR A 1 99 ? 13.006 6.774 -5.802 1.00 93.94 99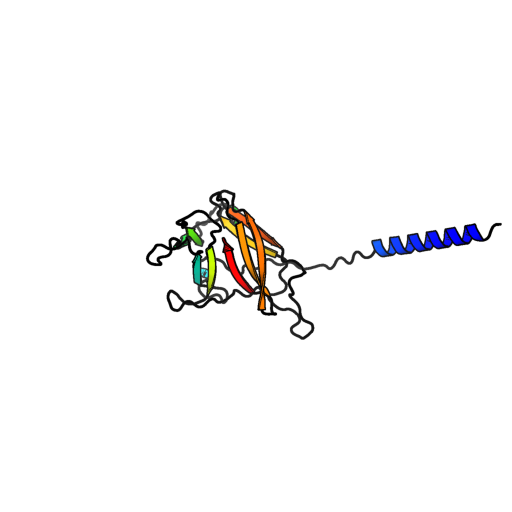 THR A O 1
ATOM 774 N N . GLY A 1 100 ? 14.579 5.453 -4.920 1.00 93.19 100 GLY A N 1
ATOM 775 C CA . GLY A 1 100 ? 15.132 6.495 -4.076 1.00 93.19 100 GLY A CA 1
ATOM 776 C C . GLY A 1 100 ? 16.180 5.974 -3.114 1.00 93.19 100 GLY A C 1
ATOM 777 O O . GLY A 1 100 ? 16.644 4.836 -3.198 1.00 93.19 100 GLY A O 1
ATOM 778 N N . LYS A 1 101 ? 16.590 6.854 -2.206 1.00 93.69 101 LYS A N 1
ATOM 779 C CA . LYS A 1 101 ? 17.580 6.558 -1.173 1.00 93.69 101 LYS A CA 1
ATOM 780 C C . LYS A 1 101 ? 17.341 7.413 0.060 1.00 93.69 101 LYS A C 1
ATOM 782 O O . LYS A 1 101 ? 16.704 8.462 -0.001 1.00 93.69 101 LYS A O 1
ATOM 787 N N . PHE A 1 102 ? 17.945 6.997 1.163 1.00 94.81 102 PHE A N 1
ATOM 788 C CA . PHE A 1 102 ? 18.009 7.784 2.387 1.00 94.81 102 PHE A CA 1
ATOM 789 C C . PHE A 1 102 ? 19.426 8.312 2.605 1.00 94.81 102 PHE A C 1
ATOM 791 O O . PHE A 1 102 ? 20.409 7.622 2.339 1.00 94.81 102 PHE A O 1
ATOM 798 N N . SER A 1 103 ? 19.535 9.539 3.111 1.00 93.75 103 SER A N 1
ATOM 799 C CA . SER A 1 103 ? 20.816 10.183 3.439 1.00 93.75 103 SER A CA 1
ATOM 800 C C . SER A 1 103 ? 21.558 9.499 4.587 1.00 93.75 103 SER A C 1
ATOM 802 O O . SER A 1 103 ? 22.783 9.578 4.667 1.00 93.75 103 SER A O 1
ATOM 804 N N . ARG A 1 104 ? 20.827 8.845 5.496 1.00 91.50 104 ARG A N 1
ATOM 805 C CA . ARG A 1 104 ? 21.369 8.152 6.669 1.00 91.50 104 ARG A CA 1
ATOM 806 C C . ARG A 1 104 ? 20.605 6.861 6.925 1.00 91.50 104 ARG A C 1
ATOM 808 O O . ARG A 1 104 ? 19.427 6.761 6.595 1.00 91.50 104 ARG A O 1
ATOM 815 N N . LYS A 1 105 ? 21.276 5.884 7.539 1.00 89.62 105 LYS A N 1
ATOM 816 C CA . LYS A 1 105 ? 20.636 4.666 8.054 1.00 89.62 105 LYS A CA 1
ATOM 817 C C . LYS A 1 105 ? 19.817 5.003 9.305 1.00 89.62 105 LYS A C 1
ATOM 819 O O . LYS A 1 105 ? 20.227 5.853 10.092 1.00 89.62 105 LYS A O 1
ATOM 824 N N . GLY A 1 106 ? 18.692 4.325 9.486 1.00 88.69 106 GLY A N 1
ATOM 825 C CA . GLY A 1 106 ? 17.786 4.511 10.616 1.00 88.69 106 GLY A CA 1
ATOM 826 C C . GLY A 1 106 ? 16.426 3.881 10.333 1.00 88.69 106 GLY A C 1
ATOM 827 O O . GLY A 1 106 ? 16.288 3.130 9.367 1.00 88.69 106 GLY A O 1
ATOM 828 N N . TYR A 1 107 ? 15.432 4.224 11.153 1.00 90.25 107 TYR A N 1
ATOM 829 C CA . TYR A 1 107 ? 14.023 3.891 10.920 1.00 90.25 107 TYR A CA 1
ATOM 830 C C . TYR A 1 107 ? 13.463 4.781 9.810 1.00 90.25 107 TYR A C 1
ATOM 832 O O . TYR A 1 107 ? 12.820 5.805 10.045 1.00 90.25 107 TYR A O 1
ATOM 840 N N . ASN A 1 108 ? 13.830 4.428 8.587 1.00 94.75 108 ASN A N 1
ATOM 841 C CA . ASN A 1 108 ? 13.438 5.133 7.386 1.00 94.75 108 ASN A CA 1
ATOM 842 C C . ASN A 1 108 ? 12.221 4.468 6.772 1.00 94.75 108 ASN A C 1
ATOM 844 O O . ASN A 1 108 ? 12.174 3.245 6.710 1.00 94.75 108 ASN A O 1
ATOM 848 N N . TYR A 1 109 ? 11.305 5.290 6.281 1.00 95.12 109 TYR A N 1
ATOM 849 C CA . TYR A 1 109 ? 10.112 4.829 5.600 1.00 95.12 109 TYR A CA 1
ATOM 850 C C . TYR A 1 109 ? 9.739 5.788 4.471 1.00 95.12 109 TYR A C 1
ATOM 852 O O . TYR A 1 109 ? 10.204 6.936 4.440 1.00 95.12 109 TYR A O 1
ATOM 860 N N . VAL A 1 110 ? 8.899 5.322 3.556 1.00 96.81 110 VAL A N 1
ATOM 861 C CA . VAL A 1 110 ? 8.254 6.121 2.516 1.00 96.81 110 VAL A CA 1
ATOM 862 C C . VAL A 1 110 ? 6.766 5.856 2.536 1.00 96.81 110 VAL A C 1
ATOM 864 O O . VAL A 1 110 ? 6.328 4.728 2.339 1.00 96.81 110 VAL A O 1
ATOM 867 N N . GLU A 1 111 ? 5.981 6.910 2.733 1.00 97.12 111 GLU A N 1
ATOM 868 C CA . GLU A 1 111 ? 4.538 6.830 2.566 1.00 97.12 111 GLU A CA 1
ATOM 869 C C . GLU A 1 111 ? 4.182 7.062 1.097 1.00 97.12 111 GLU A C 1
ATOM 871 O O . GLU A 1 111 ? 4.612 8.035 0.475 1.00 97.12 111 GLU A O 1
ATOM 876 N N . ILE A 1 112 ? 3.385 6.159 0.548 1.00 96.38 112 ILE A N 1
ATOM 877 C CA . ILE A 1 112 ? 2.859 6.194 -0.809 1.00 96.38 112 ILE A CA 1
ATOM 878 C C . ILE A 1 112 ? 1.374 6.509 -0.662 1.00 96.38 112 ILE A C 1
ATOM 880 O O . ILE A 1 112 ? 0.579 5.663 -0.242 1.00 96.38 112 ILE A O 1
ATOM 884 N N . VAL A 1 113 ? 1.015 7.764 -0.925 1.00 96.44 113 VAL A N 1
ATOM 885 C CA . VAL A 1 113 ? -0.297 8.309 -0.562 1.00 96.44 113 VAL A CA 1
ATOM 886 C C . VAL A 1 113 ? -1.140 8.532 -1.821 1.00 96.44 113 VAL A C 1
ATOM 888 O O . VAL A 1 113 ? -0.703 9.285 -2.697 1.00 96.44 113 VAL A O 1
ATOM 891 N N . PRO A 1 114 ? -2.333 7.919 -1.927 1.00 95.00 114 PRO A N 1
ATOM 892 C CA . PRO A 1 114 ? -3.283 8.201 -2.989 1.00 95.00 114 PRO A CA 1
ATOM 893 C C . PRO A 1 114 ? -3.965 9.555 -2.774 1.00 95.00 114 PRO A C 1
ATOM 895 O O . PRO A 1 114 ? -4.222 10.001 -1.651 1.00 95.00 114 PRO A O 1
ATOM 898 N N . GLY A 1 115 ? -4.299 10.219 -3.869 1.00 93.31 115 GLY A N 1
ATOM 899 C CA . GLY A 1 115 ? -4.949 11.512 -3.836 1.00 93.31 115 GLY A CA 1
ATOM 900 C C . GLY A 1 115 ? -5.393 12.018 -5.193 1.00 93.31 115 GLY A C 1
ATOM 901 O O . GLY A 1 115 ? -5.458 11.287 -6.183 1.00 93.31 115 GLY A O 1
ATOM 902 N N . SER A 1 116 ? -5.733 13.298 -5.207 1.00 90.44 116 SER A N 1
ATOM 903 C CA . SER A 1 116 ? -6.162 14.025 -6.395 1.00 90.44 116 SER A CA 1
ATOM 904 C C . SER A 1 116 ? -5.378 15.326 -6.528 1.00 90.44 116 SER A C 1
ATOM 906 O O . SER A 1 116 ? -4.966 15.920 -5.528 1.00 90.44 116 SER A O 1
ATOM 908 N N . GLY A 1 117 ? -5.170 15.766 -7.768 1.00 86.81 117 GLY A N 1
ATOM 909 C CA . GLY A 1 117 ? -4.318 16.906 -8.092 1.00 86.81 117 GLY A CA 1
ATOM 910 C C . GLY A 1 117 ? -2.834 16.543 -8.157 1.00 86.81 117 GLY A C 1
ATOM 911 O O . GLY A 1 117 ? -2.450 15.376 -8.072 1.00 86.81 117 GLY A O 1
ATOM 912 N N . GLU A 1 118 ? -1.998 17.562 -8.344 1.00 82.69 118 GLU A N 1
ATOM 913 C CA . GLU A 1 118 ? -0.549 17.431 -8.499 1.00 82.6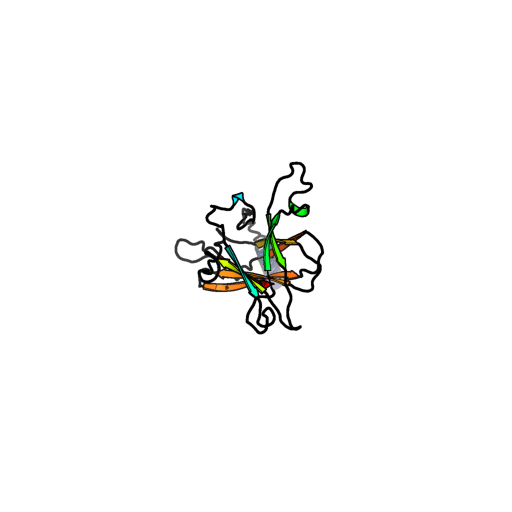9 118 GLU A CA 1
ATOM 914 C C . GLU A 1 118 ? 0.178 18.596 -7.813 1.00 82.69 118 GLU A C 1
ATOM 916 O O . GLU A 1 118 ? -0.370 19.693 -7.649 1.00 82.69 118 GLU A O 1
ATOM 921 N N . GLY A 1 119 ? 1.428 18.357 -7.410 1.00 83.44 119 GLY A N 1
ATOM 922 C CA . GLY A 1 119 ? 2.289 19.370 -6.801 1.00 83.44 119 GLY A CA 1
ATOM 923 C C . GLY A 1 119 ? 1.667 20.006 -5.555 1.00 83.44 119 GLY A C 1
ATOM 924 O O . GLY A 1 119 ? 1.217 19.312 -4.647 1.00 83.44 119 GLY A O 1
ATOM 925 N N . GLN A 1 120 ? 1.628 21.339 -5.516 1.00 82.75 120 GLN A N 1
ATOM 926 C CA . GLN A 1 120 ? 1.105 22.100 -4.372 1.00 82.75 120 GLN A CA 1
ATOM 927 C C . GLN A 1 120 ? -0.416 21.970 -4.181 1.00 82.75 120 GLN A C 1
ATOM 929 O O . GLN A 1 120 ? -0.919 22.258 -3.100 1.00 82.75 120 GLN A O 1
ATOM 934 N N . ASN A 1 121 ? -1.148 21.518 -5.205 1.00 89.00 121 ASN A N 1
ATOM 935 C CA . ASN A 1 121 ? -2.600 21.333 -5.150 1.00 89.00 121 ASN A CA 1
ATOM 936 C C . ASN A 1 121 ? -3.002 19.890 -4.809 1.00 89.00 121 ASN A C 1
ATOM 938 O O . ASN A 1 121 ? -4.191 19.568 -4.850 1.00 89.00 121 ASN A O 1
ATOM 942 N N . PHE A 1 122 ? -2.034 19.018 -4.507 1.00 91.94 122 PHE A N 1
ATOM 943 C CA . PHE A 1 122 ? -2.306 17.633 -4.145 1.00 91.94 122 PHE A CA 1
ATOM 944 C C . PHE A 1 122 ? -3.118 17.556 -2.848 1.00 91.94 122 PHE A C 1
ATOM 946 O O . PHE A 1 122 ? -2.754 18.137 -1.824 1.00 91.94 122 PHE A O 1
ATOM 953 N N . LYS A 1 123 ? -4.208 16.790 -2.884 1.00 93.88 123 LYS A N 1
ATOM 954 C CA . LYS A 1 123 ? -5.032 16.480 -1.715 1.00 93.88 123 LYS A CA 1
ATOM 955 C C . LYS A 1 123 ? -5.060 14.967 -1.507 1.00 93.88 123 LYS A C 1
ATOM 957 O O . LYS A 1 123 ? -5.456 14.264 -2.439 1.00 93.88 123 LYS A O 1
ATOM 962 N N . PRO A 1 124 ? -4.688 14.461 -0.316 1.00 94.25 124 PRO A N 1
ATOM 963 C CA . PRO A 1 124 ? -4.860 13.053 0.020 1.00 94.25 124 PRO A CA 1
ATOM 964 C C . PRO A 1 124 ? -6.335 12.660 -0.072 1.00 94.25 124 PRO A C 1
ATOM 966 O O . PRO A 1 124 ? -7.192 13.288 0.552 1.00 94.25 124 PRO A O 1
ATOM 969 N N . VAL A 1 125 ? -6.624 11.629 -0.858 1.00 93.69 125 VAL A N 1
ATOM 970 C CA . VAL A 1 125 ? -7.970 11.084 -1.050 1.00 93.69 125 VAL A CA 1
ATOM 971 C C . VAL A 1 125 ? -7.855 9.566 -0.952 1.00 93.69 125 VAL A C 1
ATOM 973 O O . VAL A 1 125 ? -7.352 8.943 -1.893 1.00 93.69 125 VAL A O 1
ATOM 976 N N . PRO A 1 126 ? -8.310 8.970 0.163 1.00 93.75 126 PRO A N 1
ATOM 977 C CA . PRO A 1 126 ? -8.302 7.526 0.343 1.00 93.75 126 PRO A CA 1
ATOM 978 C C . PRO A 1 126 ? -9.062 6.783 -0.765 1.00 93.75 126 PRO A C 1
ATOM 980 O O . PRO A 1 126 ? -9.956 7.329 -1.424 1.00 93.75 126 PRO A O 1
ATOM 983 N N . ILE A 1 127 ? -8.710 5.515 -0.970 1.00 93.31 127 ILE A N 1
ATOM 984 C CA . ILE A 1 127 ? -9.396 4.635 -1.922 1.00 93.31 127 ILE A CA 1
ATOM 985 C C . ILE A 1 127 ? -10.440 3.817 -1.152 1.00 93.31 127 ILE A C 1
ATOM 987 O O . ILE A 1 127 ? -10.055 3.012 -0.300 1.00 93.31 127 ILE A O 1
ATOM 991 N N . PRO A 1 128 ? -11.748 3.988 -1.416 1.00 92.81 128 PRO A N 1
ATOM 992 C CA . PRO A 1 128 ? -12.776 3.209 -0.741 1.00 92.81 128 PRO A CA 1
ATOM 993 C C . PRO A 1 128 ? -12.727 1.746 -1.192 1.00 92.81 128 PRO A C 1
ATOM 995 O O . PRO A 1 128 ? -12.727 1.443 -2.385 1.00 92.81 128 PRO A O 1
ATOM 998 N N . ILE A 1 129 ? -12.725 0.831 -0.227 1.00 92.81 129 ILE A N 1
ATOM 999 C CA . ILE A 1 129 ? -12.713 -0.612 -0.445 1.00 92.81 129 ILE A CA 1
ATOM 1000 C C . ILE A 1 129 ? -14.154 -1.121 -0.296 1.00 92.81 129 ILE A C 1
ATOM 1002 O O . ILE A 1 129 ? -14.715 -1.071 0.801 1.00 92.81 129 ILE A O 1
ATOM 1006 N N . PRO A 1 130 ? -14.798 -1.574 -1.383 1.00 89.19 130 PRO A N 1
ATOM 1007 C CA . PRO A 1 130 ? -16.218 -1.889 -1.366 1.00 89.19 130 PRO A CA 1
ATOM 1008 C C . PRO A 1 130 ? -16.513 -3.187 -0.609 1.00 89.19 130 PRO A C 1
ATOM 1010 O O . PRO A 1 130 ? -15.876 -4.214 -0.835 1.00 89.19 130 PRO A O 1
ATOM 1013 N N . GLY A 1 131 ? -17.568 -3.163 0.208 1.00 88.12 131 GLY A N 1
ATOM 1014 C CA . GLY A 1 131 ? -18.092 -4.354 0.871 1.00 88.12 131 GLY A CA 1
ATOM 1015 C C . GLY A 1 131 ? -17.322 -4.734 2.135 1.00 88.12 131 GLY A C 1
ATOM 1016 O O . GLY A 1 131 ? -16.719 -3.888 2.792 1.00 88.12 131 GLY A O 1
ATOM 1017 N N . ARG A 1 132 ? -17.398 -6.018 2.507 1.00 90.38 132 ARG A N 1
ATOM 1018 C CA . ARG A 1 132 ? -16.647 -6.579 3.636 1.00 90.38 132 ARG A CA 1
ATOM 1019 C C . ARG A 1 132 ? -15.344 -7.176 3.119 1.00 90.38 132 ARG A C 1
ATOM 1021 O O . ARG A 1 132 ? -15.358 -8.156 2.383 1.00 90.38 132 ARG A O 1
ATOM 1028 N N . VAL A 1 133 ? -14.239 -6.591 3.543 1.00 93.06 133 VAL A N 1
ATOM 1029 C CA . VAL A 1 133 ? -12.882 -6.953 3.159 1.00 93.06 133 VAL A CA 1
ATOM 1030 C C . VAL A 1 133 ? -12.386 -8.090 4.042 1.00 93.06 133 VAL A C 1
ATOM 1032 O O . VAL A 1 133 ? -12.329 -7.958 5.265 1.00 93.06 133 VAL A O 1
ATOM 1035 N N . GLU A 1 134 ? -12.008 -9.202 3.420 1.00 92.81 134 GLU A N 1
ATOM 1036 C CA . GLU A 1 134 ? -11.359 -10.324 4.106 1.00 92.81 134 GLU A CA 1
ATOM 1037 C C . GLU A 1 134 ? -9.830 -10.207 4.062 1.00 92.81 134 GLU A C 1
ATOM 1039 O O . GLU A 1 134 ? -9.141 -10.457 5.052 1.00 92.81 134 GLU A O 1
ATOM 1044 N N . ALA A 1 135 ? -9.291 -9.812 2.912 1.00 94.56 135 ALA A N 1
ATOM 1045 C CA . ALA A 1 135 ? -7.867 -9.638 2.694 1.00 94.56 135 ALA A CA 1
ATOM 1046 C C . ALA A 1 135 ? -7.617 -8.566 1.632 1.00 94.56 135 ALA A C 1
ATOM 1048 O O . ALA A 1 135 ? -8.472 -8.310 0.785 1.00 94.56 135 ALA A O 1
ATOM 1049 N N . LEU A 1 136 ? -6.430 -7.973 1.687 1.00 95.38 136 LEU A N 1
ATOM 1050 C CA . LEU A 1 136 ? -5.879 -7.136 0.633 1.00 95.38 136 LEU A CA 1
ATOM 1051 C C . LEU A 1 136 ? -4.738 -7.881 -0.043 1.00 95.38 136 LEU A C 1
ATOM 1053 O O . LEU A 1 136 ? -3.888 -8.447 0.643 1.00 95.38 136 LEU A O 1
ATOM 1057 N N . ASP A 1 137 ? -4.720 -7.821 -1.369 1.00 94.88 137 ASP A N 1
ATOM 1058 C CA . ASP A 1 137 ? -3.672 -8.384 -2.210 1.00 94.88 137 ASP A CA 1
ATOM 1059 C C . ASP A 1 137 ? -3.011 -7.254 -2.999 1.00 94.88 137 ASP A C 1
ATOM 1061 O O . ASP A 1 137 ? -3.692 -6.390 -3.556 1.00 94.88 137 ASP A O 1
ATOM 1065 N N . LEU A 1 138 ? -1.683 -7.261 -3.059 1.00 94.12 138 LEU A N 1
ATOM 1066 C CA . LEU A 1 138 ? -0.897 -6.282 -3.796 1.00 94.12 138 LEU A CA 1
ATOM 1067 C C . LEU A 1 138 ? 0.252 -6.978 -4.523 1.00 94.12 138 LEU A C 1
ATOM 1069 O O . LEU A 1 138 ? 1.072 -7.670 -3.919 1.00 94.12 138 LEU A O 1
ATOM 1073 N N . TRP A 1 139 ? 0.325 -6.783 -5.837 1.00 93.50 139 TRP A N 1
ATOM 1074 C CA . TRP A 1 139 ? 1.441 -7.265 -6.643 1.00 93.50 139 TRP A CA 1
ATOM 1075 C C . TRP A 1 139 ? 2.606 -6.287 -6.576 1.00 93.50 139 TRP A C 1
ATOM 1077 O O . TRP A 1 139 ? 2.470 -5.119 -6.932 1.00 93.50 139 TRP A O 1
ATOM 1087 N N . VAL A 1 140 ? 3.760 -6.779 -6.130 1.00 94.25 140 VAL A N 1
ATOM 1088 C CA . VAL A 1 140 ? 4.957 -5.963 -5.917 1.00 94.25 140 VAL A CA 1
ATOM 1089 C C . VAL A 1 140 ? 6.149 -6.617 -6.594 1.00 94.25 140 VAL A C 1
ATOM 1091 O O . VAL A 1 140 ? 6.342 -7.831 -6.503 1.00 94.25 140 VAL A O 1
ATOM 1094 N N . TRP A 1 141 ? 6.964 -5.806 -7.262 1.00 93.06 141 TRP A N 1
ATOM 1095 C CA . TRP A 1 141 ? 8.283 -6.220 -7.716 1.00 93.06 141 TRP A CA 1
ATOM 1096 C C . TRP A 1 141 ? 9.317 -5.898 -6.636 1.00 93.06 141 TRP A C 1
ATOM 1098 O O . TRP A 1 141 ? 9.478 -4.743 -6.243 1.00 93.06 141 TRP A O 1
ATOM 1108 N N . GLY A 1 142 ? 10.001 -6.923 -6.138 1.00 91.94 142 GLY A N 1
ATOM 1109 C CA . GLY A 1 142 ? 11.063 -6.788 -5.149 1.00 91.94 142 GLY A CA 1
ATOM 1110 C C . GLY A 1 142 ? 12.444 -6.747 -5.801 1.00 91.94 142 GLY A C 1
ATOM 1111 O O . GLY A 1 142 ? 12.728 -7.493 -6.739 1.00 91.94 142 GLY A O 1
ATOM 1112 N N . ALA A 1 143 ? 13.324 -5.905 -5.257 1.00 91.81 143 ALA A N 1
ATOM 1113 C CA . ALA A 1 143 ? 14.752 -5.848 -5.588 1.00 91.81 143 ALA A CA 1
ATOM 1114 C C . ALA A 1 143 ? 15.637 -6.482 -4.496 1.00 91.81 143 ALA A C 1
ATOM 1116 O O . ALA A 1 143 ? 16.832 -6.204 -4.422 1.00 91.81 143 ALA A O 1
ATOM 1117 N N . ASN A 1 144 ? 15.051 -7.326 -3.639 1.00 94.12 144 ASN A N 1
ATOM 1118 C CA . ASN A 1 144 ? 15.707 -7.985 -2.511 1.00 94.12 144 ASN A CA 1
ATOM 1119 C C . ASN A 1 144 ? 16.266 -7.022 -1.439 1.00 94.12 144 ASN A C 1
ATOM 1121 O O . ASN A 1 144 ? 17.355 -7.230 -0.901 1.00 94.12 144 ASN A O 1
ATOM 1125 N N . TYR A 1 145 ? 15.516 -5.966 -1.111 1.00 91.81 145 TYR A N 1
ATOM 1126 C CA . TYR A 1 145 ? 15.868 -5.053 -0.020 1.00 91.81 145 TYR A CA 1
ATOM 1127 C C . TYR A 1 145 ? 15.172 -5.438 1.291 1.00 91.81 145 TYR A C 1
ATOM 1129 O O . TYR A 1 145 ? 14.038 -5.909 1.305 1.00 91.81 145 TYR A O 1
ATOM 1137 N N . ALA A 1 146 ? 15.849 -5.190 2.414 1.00 92.12 146 ALA A N 1
ATOM 1138 C CA . ALA A 1 146 ? 15.355 -5.460 3.766 1.00 92.12 146 ALA A CA 1
ATOM 1139 C C . ALA A 1 146 ? 14.366 -4.389 4.267 1.00 92.12 146 ALA A C 1
ATOM 1141 O O . ALA A 1 146 ? 14.576 -3.793 5.320 1.00 92.12 146 ALA A O 1
ATOM 1142 N N . TYR A 1 147 ? 13.311 -4.145 3.492 1.00 93.12 147 TYR A N 1
ATOM 1143 C CA . TYR A 1 147 ? 12.160 -3.326 3.877 1.00 93.12 147 TYR A CA 1
ATOM 1144 C C . TYR A 1 147 ? 10.931 -4.210 4.058 1.00 93.12 147 TYR A C 1
ATOM 1146 O O . TYR A 1 147 ? 10.915 -5.360 3.613 1.00 93.12 147 TYR A O 1
ATOM 1154 N N . TYR A 1 148 ? 9.911 -3.683 4.716 1.00 95.00 148 TYR A N 1
ATOM 1155 C CA . TYR A 1 148 ? 8.608 -4.318 4.854 1.00 95.00 148 TYR A CA 1
ATOM 1156 C C . TYR A 1 148 ? 7.556 -3.398 4.249 1.00 95.00 148 TYR A C 1
ATOM 1158 O O . TYR A 1 148 ? 7.771 -2.196 4.154 1.00 95.00 148 TYR A O 1
ATOM 1166 N N . LEU A 1 149 ? 6.448 -3.969 3.794 1.00 96.69 149 LEU A N 1
ATOM 1167 C CA . LEU A 1 149 ? 5.357 -3.196 3.221 1.00 96.69 149 LEU A CA 1
ATOM 1168 C C . LEU A 1 149 ? 4.136 -3.265 4.132 1.00 96.69 149 LEU A C 1
ATOM 1170 O O . LEU A 1 149 ? 3.753 -4.340 4.596 1.00 96.69 149 LEU A O 1
ATOM 1174 N N . GLU A 1 150 ? 3.499 -2.124 4.351 1.00 97.38 150 GLU A N 1
ATOM 1175 C CA . GLU A 1 150 ? 2.284 -2.004 5.151 1.00 97.38 150 GLU A CA 1
ATOM 1176 C C . GLU A 1 150 ? 1.205 -1.253 4.371 1.00 97.38 150 GLU A C 1
ATOM 1178 O O . GLU A 1 150 ? 1.491 -0.320 3.621 1.00 97.38 150 GLU A O 1
ATOM 1183 N N . ALA A 1 151 ? -0.052 -1.644 4.562 1.00 97.31 151 ALA A N 1
ATOM 1184 C CA . ALA A 1 151 ? -1.214 -0.851 4.183 1.00 97.31 151 ALA A CA 1
ATOM 1185 C C . ALA A 1 151 ? -1.839 -0.240 5.428 1.00 97.31 151 ALA A C 1
ATOM 1187 O O . ALA A 1 151 ? -2.163 -0.943 6.382 1.00 97.31 151 ALA A O 1
ATOM 1188 N N . HIS A 1 152 ? -2.071 1.065 5.389 1.00 97.62 152 HIS A N 1
ATOM 1189 C CA . HIS A 1 152 ? -2.883 1.743 6.383 1.00 97.62 152 HIS A CA 1
ATOM 1190 C C . HIS A 1 152 ? -4.317 1.806 5.865 1.00 97.62 152 HIS A C 1
ATOM 1192 O O . HIS A 1 152 ? 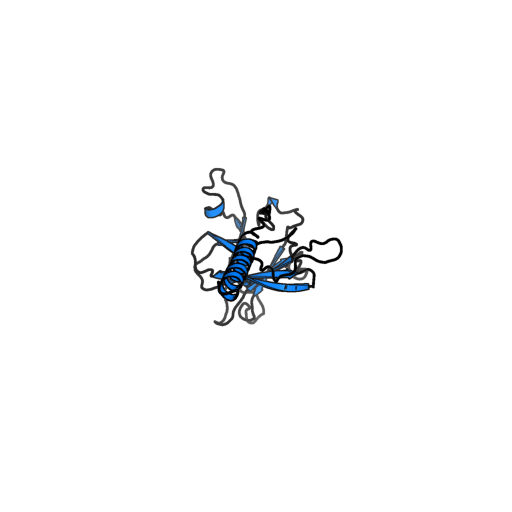-4.580 2.361 4.794 1.00 97.62 152 HIS A O 1
ATOM 1198 N N . VAL A 1 153 ? -5.242 1.225 6.622 1.00 97.12 153 VAL A N 1
ATOM 1199 C CA . VAL A 1 153 ? -6.670 1.211 6.302 1.00 97.12 153 VAL A CA 1
ATOM 1200 C C . VAL A 1 153 ? -7.452 1.946 7.373 1.00 97.12 153 VAL A C 1
ATOM 1202 O O . VAL A 1 153 ? -7.261 1.712 8.561 1.00 97.12 153 VAL A O 1
ATOM 1205 N N . ARG A 1 154 ? -8.349 2.828 6.956 1.00 96.81 154 ARG A N 1
ATOM 1206 C CA . ARG A 1 154 ? -9.251 3.555 7.837 1.00 96.81 154 ARG A CA 1
ATOM 1207 C C . ARG A 1 154 ? -10.579 2.834 7.925 1.00 96.81 154 ARG A C 1
ATOM 1209 O O . ARG A 1 154 ? -11.157 2.462 6.902 1.00 96.81 154 ARG A O 1
ATOM 1216 N N . ASP A 1 155 ? -11.058 2.641 9.144 1.00 95.00 155 ASP A N 1
ATOM 1217 C CA . ASP A 1 155 ? -12.419 2.184 9.376 1.00 95.00 155 ASP A CA 1
ATOM 1218 C C . ASP A 1 155 ? -13.428 3.340 9.326 1.00 95.00 155 ASP A C 1
ATOM 1220 O O . ASP A 1 155 ? -13.093 4.523 9.264 1.00 95.00 155 ASP A O 1
ATOM 1224 N N . PHE A 1 156 ? -14.711 3.002 9.390 1.00 91.56 156 PHE A N 1
ATOM 1225 C CA . PHE A 1 156 ? -15.782 3.997 9.358 1.00 91.56 156 PHE A CA 1
ATOM 1226 C C . PHE A 1 156 ? -15.877 4.856 10.631 1.00 91.56 156 PHE A C 1
ATOM 1228 O O . PHE A 1 156 ? -16.645 5.818 10.652 1.00 91.56 156 PHE A O 1
ATOM 1235 N N . GLN A 1 157 ? -15.158 4.499 11.701 1.00 91.31 157 GLN A N 1
ATOM 1236 C CA . GLN A 1 157 ? -15.034 5.308 12.916 1.00 91.31 157 GLN A CA 1
ATOM 1237 C C . GLN A 1 157 ? -13.913 6.349 12.781 1.00 91.31 157 GLN A C 1
ATOM 1239 O O . GLN A 1 157 ? -13.754 7.187 13.667 1.00 91.31 157 GLN A O 1
ATOM 1244 N N . GLY A 1 158 ? -13.164 6.322 11.673 1.00 92.31 158 GLY A N 1
ATOM 1245 C CA . GLY A 1 158 ? -12.035 7.205 11.413 1.00 92.31 158 GLY A CA 1
ATOM 1246 C C . GLY A 1 158 ? -10.727 6.726 12.040 1.00 92.31 158 GLY A C 1
ATOM 1247 O O . GLY A 1 158 ? -9.784 7.513 12.115 1.00 92.31 158 GLY A O 1
ATOM 1248 N N . ILE A 1 159 ? -10.658 5.473 12.501 1.00 94.69 159 ILE A N 1
ATOM 1249 C CA . ILE A 1 159 ? -9.454 4.897 13.105 1.00 94.69 159 ILE A CA 1
ATOM 1250 C C . ILE A 1 159 ? -8.622 4.226 12.012 1.00 94.69 159 ILE A C 1
ATOM 1252 O O . ILE A 1 159 ? -9.133 3.421 11.230 1.00 94.69 159 ILE A O 1
ATOM 1256 N N . ASP A 1 160 ? -7.332 4.558 11.978 1.00 96.06 160 ASP A N 1
ATOM 1257 C CA . ASP A 1 160 ? -6.365 3.953 11.066 1.00 96.06 160 ASP A CA 1
ATOM 1258 C C . ASP A 1 160 ? -5.776 2.679 11.683 1.00 96.06 160 ASP A C 1
ATOM 1260 O O . ASP A 1 160 ? -5.249 2.686 12.797 1.00 96.06 160 ASP A O 1
ATOM 1264 N N . HIS A 1 161 ? -5.826 1.593 10.922 1.00 96.81 161 HIS A N 1
ATOM 1265 C CA . HIS A 1 161 ? -5.283 0.285 11.261 1.00 96.81 161 HIS A CA 1
ATOM 1266 C C . HIS A 1 161 ? -4.158 -0.069 10.296 1.00 96.81 161 HIS A C 1
ATOM 1268 O O . HIS A 1 161 ? -4.237 0.217 9.101 1.00 96.81 161 HIS A O 1
ATOM 1274 N N . VAL A 1 162 ? -3.119 -0.724 10.807 1.00 97.25 162 VAL A N 1
ATOM 1275 C CA . VAL A 1 162 ? -1.956 -1.132 10.012 1.00 97.25 162 VAL A CA 1
ATOM 1276 C C . VAL A 1 162 ? -2.074 -2.610 9.659 1.00 97.25 162 VAL A C 1
ATOM 1278 O O . VAL A 1 162 ? -2.205 -3.466 10.535 1.00 97.25 162 VAL A O 1
ATOM 1281 N N . LEU A 1 163 ? -2.019 -2.908 8.365 1.00 96.88 163 LEU A N 1
ATOM 1282 C CA . LEU A 1 163 ? -2.007 -4.253 7.808 1.00 96.88 163 LEU A CA 1
ATOM 1283 C C . LEU A 1 163 ? -0.623 -4.540 7.232 1.00 96.88 163 LEU A C 1
ATOM 1285 O O . LEU A 1 163 ? -0.195 -3.899 6.274 1.00 96.88 163 LEU A O 1
ATOM 1289 N N . ASN A 1 164 ? 0.075 -5.513 7.807 1.00 96.25 164 ASN A N 1
ATOM 1290 C CA . ASN A 1 164 ? 1.420 -5.876 7.374 1.00 96.25 164 ASN A CA 1
ATOM 1291 C C . ASN A 1 164 ? 1.365 -6.882 6.210 1.00 96.25 164 ASN A C 1
ATOM 1293 O O . ASN A 1 164 ? 0.793 -7.964 6.352 1.00 96.25 164 ASN A O 1
ATOM 1297 N N . PHE A 1 165 ? 1.973 -6.534 5.074 1.00 96.25 165 PHE A N 1
ATOM 1298 C CA . PHE A 1 165 ? 2.136 -7.416 3.912 1.00 96.25 165 PHE A CA 1
ATOM 1299 C C . PHE A 1 165 ? 3.381 -8.309 4.002 1.00 96.25 165 PHE A C 1
ATOM 1301 O O . PHE A 1 165 ? 3.459 -9.334 3.321 1.00 96.25 165 PHE A O 1
ATOM 1308 N N . GLY A 1 166 ? 4.352 -7.935 4.834 1.00 94.75 166 GLY A N 1
ATOM 1309 C CA . GLY A 1 166 ? 5.595 -8.662 5.055 1.00 94.75 166 GLY A CA 1
ATOM 1310 C C . GLY A 1 166 ? 6.815 -8.057 4.343 1.00 94.75 166 GLY A C 1
ATOM 1311 O O . GLY A 1 166 ? 6.765 -6.934 3.836 1.00 94.75 166 GLY A O 1
ATOM 1312 N N . PRO A 1 167 ? 7.949 -8.783 4.340 1.00 95.12 167 PRO A N 1
ATOM 1313 C CA . PRO A 1 167 ? 9.227 -8.277 3.850 1.00 95.12 167 PRO A CA 1
ATOM 1314 C C . PRO A 1 167 ? 9.327 -8.260 2.317 1.00 95.12 167 PRO A C 1
ATOM 1316 O O . PRO A 1 167 ? 8.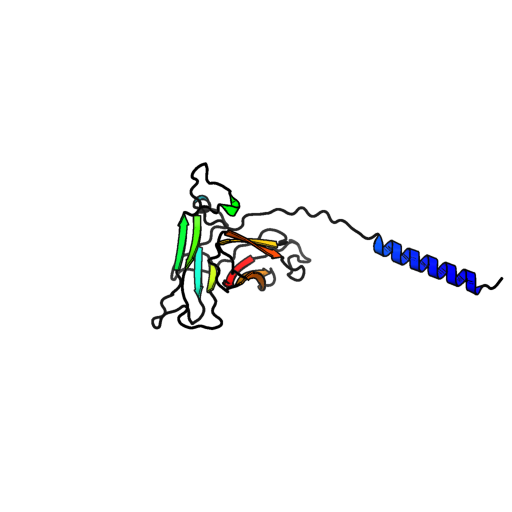841 -9.162 1.634 1.00 95.12 167 PRO A O 1
ATOM 1319 N N . LEU A 1 168 ? 10.082 -7.294 1.790 1.00 94.62 168 LEU A N 1
ATOM 1320 C CA . LEU A 1 168 ? 10.445 -7.137 0.374 1.00 94.62 168 LEU A CA 1
ATOM 1321 C C . LEU A 1 168 ? 11.798 -7.779 0.008 1.00 94.62 168 LEU A C 1
ATOM 1323 O O . LEU A 1 168 ? 12.413 -7.453 -1.011 1.00 94.62 168 LEU A O 1
ATOM 1327 N N . GLN A 1 169 ? 12.257 -8.729 0.828 1.00 95.25 169 GLN A N 1
ATOM 1328 C CA . GLN A 1 169 ? 13.466 -9.534 0.612 1.00 95.25 169 GLN A CA 1
ATOM 1329 C C . GLN A 1 169 ? 13.213 -10.668 -0.393 1.00 95.25 169 GLN A C 1
ATOM 1331 O O . GLN A 1 169 ? 13.320 -11.853 -0.086 1.00 95.25 169 GLN A O 1
ATOM 1336 N N . PHE A 1 170 ? 12.801 -10.298 -1.599 1.00 94.19 170 PHE A N 1
ATOM 1337 C CA . PHE A 1 170 ? 12.662 -11.197 -2.736 1.00 94.19 170 PHE A CA 1
ATOM 1338 C C . PHE A 1 170 ? 13.010 -10.447 -4.020 1.00 94.19 170 PHE A C 1
ATOM 1340 O O . PHE A 1 170 ? 12.942 -9.218 -4.067 1.00 94.19 170 PHE A O 1
ATOM 1347 N N . ALA A 1 171 ? 13.400 -11.188 -5.054 1.00 93.31 171 ALA A N 1
ATOM 1348 C CA . ALA A 1 171 ? 13.677 -10.645 -6.377 1.00 93.31 171 ALA A CA 1
ATOM 1349 C C . ALA A 1 171 ? 12.536 -11.003 -7.336 1.00 93.31 171 ALA A C 1
ATOM 1351 O O . ALA A 1 171 ? 12.135 -12.165 -7.402 1.00 93.31 171 ALA A O 1
ATOM 1352 N N . GLY A 1 172 ? 12.040 -10.028 -8.096 1.00 92.25 172 GLY A N 1
ATOM 1353 C CA . GLY A 1 172 ? 10.967 -10.247 -9.066 1.00 92.25 172 GLY A CA 1
ATOM 1354 C C . GLY A 1 172 ? 9.568 -9.971 -8.517 1.00 92.25 172 GLY A C 1
ATOM 1355 O O . GLY A 1 172 ? 9.400 -9.397 -7.443 1.00 92.25 172 GLY A O 1
ATOM 1356 N N . TRP A 1 173 ? 8.555 -10.356 -9.290 1.00 92.75 173 TRP A N 1
ATOM 1357 C CA . TRP A 1 173 ? 7.145 -10.137 -8.966 1.00 92.75 173 TRP A CA 1
ATOM 1358 C C . TRP A 1 173 ? 6.630 -11.149 -7.944 1.00 92.75 173 TRP A C 1
ATOM 1360 O O . TRP A 1 173 ? 6.811 -12.355 -8.110 1.00 92.75 173 TRP A O 1
ATOM 1370 N N . LYS A 1 174 ? 5.928 -10.663 -6.920 1.00 92.88 174 LYS A N 1
ATOM 1371 C CA . LYS A 1 174 ? 5.257 -11.492 -5.917 1.00 92.88 174 LYS A CA 1
ATOM 1372 C C . LYS A 1 174 ? 3.933 -10.856 -5.505 1.00 92.88 174 LYS A C 1
ATOM 1374 O O . LYS A 1 174 ? 3.852 -9.640 -5.337 1.00 92.88 174 LYS A O 1
ATOM 1379 N N . ASN A 1 175 ? 2.912 -11.686 -5.318 1.00 94.06 175 ASN A N 1
ATOM 1380 C CA . ASN A 1 175 ? 1.673 -11.270 -4.675 1.00 94.06 175 ASN A CA 1
ATOM 1381 C C . ASN A 1 175 ? 1.887 -11.248 -3.157 1.00 94.06 175 ASN A C 1
ATOM 1383 O O . ASN A 1 175 ? 2.243 -12.269 -2.561 1.00 94.06 175 ASN A O 1
ATOM 1387 N N . LEU A 1 176 ? 1.709 -10.080 -2.551 1.00 95.38 176 LEU A N 1
ATOM 1388 C CA . LEU A 1 176 ? 1.682 -9.922 -1.108 1.00 95.38 176 LEU A CA 1
ATOM 1389 C C . LEU A 1 176 ? 0.232 -9.838 -0.652 1.00 95.38 176 LEU A C 1
ATOM 1391 O O . LEU A 1 176 ? -0.537 -9.042 -1.184 1.00 95.38 176 LEU A O 1
ATOM 1395 N N . ARG A 1 177 ? -0.111 -10.629 0.362 1.00 95.69 177 ARG A N 1
ATOM 1396 C CA . ARG A 1 177 ? -1.464 -10.725 0.902 1.00 95.69 177 ARG A CA 1
ATOM 1397 C C . ARG A 1 177 ? -1.468 -10.412 2.387 1.00 95.69 177 ARG A C 1
ATOM 1399 O O . ARG A 1 177 ? -0.763 -11.065 3.153 1.00 95.69 177 ARG A O 1
ATOM 1406 N N . ALA A 1 178 ? -2.303 -9.463 2.792 1.00 96.12 178 ALA A N 1
ATOM 1407 C CA . ALA A 1 178 ? -2.541 -9.123 4.187 1.00 96.12 178 ALA A CA 1
ATOM 1408 C C . ALA A 1 178 ? -4.000 -9.421 4.545 1.00 96.12 178 ALA A C 1
ATOM 1410 O O . ALA A 1 178 ? -4.930 -8.893 3.933 1.00 96.12 178 ALA A O 1
ATOM 1411 N N . LYS A 1 179 ? -4.219 -10.282 5.543 1.00 95.06 179 LYS A N 1
ATOM 1412 C CA . LYS A 1 179 ? -5.566 -10.569 6.052 1.00 95.06 179 LYS A CA 1
ATOM 1413 C C . LYS A 1 179 ? -6.053 -9.394 6.893 1.00 95.06 179 LYS A C 1
ATOM 1415 O O . LYS A 1 179 ? -5.309 -8.903 7.737 1.00 95.06 179 LYS A O 1
ATOM 1420 N N . VAL A 1 180 ? -7.308 -8.996 6.710 1.00 94.88 180 VAL A N 1
ATOM 1421 C CA . VAL A 1 180 ? -7.964 -8.000 7.560 1.00 94.88 180 VAL A CA 1
ATOM 1422 C C . VAL A 1 180 ? -8.482 -8.712 8.815 1.00 94.88 180 VAL A C 1
ATOM 1424 O O . VAL A 1 180 ? -9.342 -9.592 8.706 1.00 94.88 180 VAL A O 1
ATOM 1427 N N . PRO A 1 181 ? -7.965 -8.400 10.017 1.00 93.56 181 PRO A N 1
ATOM 1428 C CA . PRO A 1 181 ? -8.441 -9.032 11.240 1.00 93.56 181 PRO A CA 1
ATOM 1429 C C . PRO A 1 181 ? -9.911 -8.700 11.509 1.00 93.56 181 PRO A C 1
ATOM 1431 O O . PRO A 1 181 ? -10.355 -7.575 11.287 1.00 93.56 181 PRO A O 1
ATOM 1434 N N . GLY A 1 182 ? -10.656 -9.650 12.083 1.00 89.12 182 GLY A N 1
ATOM 1435 C CA . GLY A 1 182 ? -12.052 -9.428 12.489 1.00 89.12 182 GLY A CA 1
ATOM 1436 C C . GLY A 1 182 ? -12.229 -8.385 13.602 1.00 89.12 182 GLY A C 1
ATOM 1437 O O . GLY A 1 182 ? -13.354 -7.975 13.871 1.00 89.12 182 GLY A O 1
ATOM 1438 N N . SER A 1 183 ? -11.134 -7.950 14.236 1.00 90.50 183 SER A N 1
ATOM 1439 C CA . SER A 1 183 ? -11.119 -6.836 15.189 1.00 90.50 183 SER A CA 1
ATOM 1440 C C . SER A 1 183 ? -11.294 -5.472 14.520 1.00 90.50 183 SER A C 1
ATOM 1442 O O . SER A 1 183 ? -11.672 -4.527 15.205 1.00 90.50 183 SER A O 1
ATOM 1444 N N . ILE A 1 184 ? -11.024 -5.356 13.213 1.00 93.69 184 ILE A N 1
ATOM 1445 C CA . ILE A 1 184 ? -11.253 -4.120 12.462 1.00 93.69 184 ILE A CA 1
ATOM 1446 C C . ILE A 1 184 ? -12.746 -4.044 12.120 1.00 93.69 184 ILE A C 1
ATOM 1448 O O . ILE A 1 184 ? -13.264 -4.918 11.413 1.00 93.69 184 ILE A O 1
ATOM 1452 N N . PRO A 1 185 ? -13.467 -3.027 12.614 1.00 91.19 185 PRO A N 1
ATOM 1453 C CA . PRO A 1 185 ? -14.907 -2.964 12.467 1.00 91.19 185 PRO A CA 1
ATOM 1454 C C . PRO A 1 185 ? -15.286 -2.604 11.023 1.00 91.19 185 PRO A C 1
ATOM 1456 O O . PRO A 1 185 ? -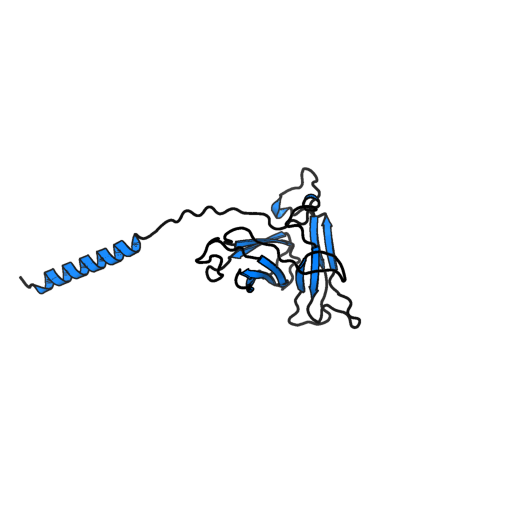14.880 -1.585 10.477 1.00 91.19 185 PRO A O 1
ATOM 1459 N N . GLN A 1 186 ? -16.124 -3.443 10.409 1.00 90.25 186 GLN A N 1
ATOM 1460 C CA . GLN A 1 186 ? -16.637 -3.263 9.035 1.00 90.25 186 GLN A CA 1
ATOM 1461 C C . GLN A 1 186 ? -18.171 -3.294 8.965 1.00 90.25 186 GLN A C 1
ATOM 1463 O O . GLN A 1 186 ? -18.785 -3.352 7.896 1.00 90.25 186 GLN A O 1
ATOM 1468 N N . ALA A 1 187 ? -18.821 -3.316 10.127 1.00 87.88 187 ALA A N 1
ATOM 1469 C CA . ALA A 1 187 ? -20.266 -3.311 10.228 1.00 87.88 187 ALA A CA 1
ATOM 1470 C C . ALA A 1 187 ? -20.735 -2.477 11.418 1.00 87.88 187 ALA A C 1
ATOM 1472 O O . ALA A 1 187 ? -20.069 -2.405 12.449 1.00 87.88 187 ALA A O 1
ATOM 1473 N N . TRP A 1 188 ? -21.914 -1.883 11.271 1.00 82.31 188 TRP A N 1
ATOM 1474 C CA . TRP A 1 188 ? -22.574 -1.082 12.291 1.00 82.31 188 TRP A CA 1
ATOM 1475 C C . TRP A 1 188 ? -24.012 -1.563 12.525 1.00 82.31 188 TRP A C 1
ATOM 1477 O O . TRP A 1 188 ? -24.612 -2.237 11.686 1.00 82.31 188 TRP A O 1
ATOM 1487 N N . LYS A 1 189 ? -24.582 -1.217 13.687 1.00 81.69 189 LYS A N 1
ATOM 1488 C CA . LYS A 1 189 ? -25.934 -1.636 14.100 1.00 81.69 189 LYS A CA 1
ATOM 1489 C C . LYS A 1 189 ? -27.043 -1.024 13.230 1.00 81.69 189 LYS A C 1
ATOM 1491 O O . LYS A 1 189 ? -28.013 -1.703 12.896 1.00 81.69 189 LYS A O 1
ATOM 1496 N N . TYR A 1 190 ? -26.908 0.255 12.886 1.00 80.38 190 TYR A N 1
ATOM 1497 C CA . TYR A 1 190 ? -27.849 1.005 12.042 1.00 80.38 190 TYR A CA 1
ATOM 1498 C C . TYR A 1 190 ? -27.578 0.805 10.547 1.00 80.38 190 TYR A C 1
ATOM 1500 O O . TYR A 1 190 ? -26.442 0.569 10.144 1.00 80.38 190 TYR A O 1
ATOM 1508 N N . LEU A 1 191 ? -28.628 0.922 9.728 1.00 78.19 191 LEU A N 1
ATOM 1509 C CA . LEU A 1 191 ? -28.521 0.865 8.269 1.00 78.19 191 LEU A CA 1
ATOM 1510 C C . LEU A 1 191 ? -27.825 2.131 7.713 1.00 78.19 191 LEU A C 1
ATOM 1512 O O . LEU A 1 191 ? -28.049 3.215 8.250 1.00 78.19 191 LEU A O 1
ATOM 1516 N N . PRO A 1 192 ? -27.018 2.023 6.638 1.00 79.75 192 PRO A N 1
ATOM 1517 C CA . PRO A 1 192 ? -26.514 0.784 6.044 1.00 79.75 192 PRO A CA 1
ATOM 1518 C C . PRO A 1 192 ? -25.558 0.057 7.002 1.00 79.75 192 PRO A C 1
ATOM 1520 O O . PRO A 1 192 ? -24.663 0.661 7.597 1.00 79.75 192 PRO A O 1
ATOM 1523 N N . ARG A 1 193 ? -25.788 -1.256 7.156 1.00 80.25 193 ARG A N 1
ATOM 1524 C CA . ARG A 1 193 ? -25.076 -2.099 8.129 1.00 80.25 193 ARG A CA 1
ATOM 1525 C C . ARG A 1 193 ? -23.627 -2.338 7.739 1.00 80.25 193 ARG A C 1
ATOM 1527 O O . ARG A 1 193 ? -22.788 -2.415 8.623 1.00 80.25 193 ARG A O 1
ATOM 1534 N N . LEU A 1 194 ? -23.342 -2.494 6.449 1.00 83.94 194 LEU A N 1
ATOM 1535 C CA . LEU A 1 194 ? -21.978 -2.664 5.956 1.00 83.94 194 LEU A CA 1
ATOM 1536 C C . LEU A 1 194 ? -21.325 -1.300 5.803 1.00 83.94 194 LEU A C 1
ATOM 1538 O O . LEU A 1 194 ? -21.928 -0.367 5.269 1.00 83.94 194 LEU A O 1
ATOM 1542 N N . ARG A 1 195 ? -20.096 -1.205 6.294 1.00 88.69 195 ARG A N 1
ATOM 1543 C CA . ARG A 1 195 ? -19.293 -0.000 6.213 1.00 88.69 195 ARG A CA 1
ATOM 1544 C C . ARG A 1 195 ? -17.958 -0.354 5.590 1.00 88.69 195 ARG A C 1
ATOM 1546 O O . ARG A 1 195 ? -17.284 -1.274 6.042 1.00 88.69 195 ARG A O 1
ATOM 1553 N N . ASN A 1 196 ? -17.642 0.375 4.531 1.00 90.75 196 ASN A N 1
ATOM 1554 C CA . ASN A 1 196 ? -16.436 0.172 3.753 1.00 90.75 196 ASN A CA 1
ATOM 1555 C C . ASN A 1 196 ? -15.211 0.585 4.573 1.00 90.75 196 ASN A C 1
ATOM 1557 O O . ASN A 1 196 ? -15.287 1.503 5.393 1.00 90.75 196 ASN A O 1
ATOM 1561 N N . LEU A 1 197 ? -14.095 -0.087 4.315 1.00 94.81 197 LEU A N 1
ATOM 1562 C CA . LEU A 1 197 ? -12.779 0.397 4.712 1.00 94.81 197 LEU A CA 1
ATOM 1563 C C . LEU A 1 197 ? -12.253 1.348 3.642 1.00 94.81 197 LEU A C 1
ATOM 1565 O O . LEU A 1 197 ? -12.670 1.280 2.488 1.00 94.81 197 LEU A O 1
ATOM 1569 N N . GLU A 1 198 ? -11.309 2.201 4.001 1.00 95.25 198 GLU A N 1
ATOM 1570 C CA . GLU A 1 198 ? -10.633 3.079 3.050 1.00 95.25 198 GLU A CA 1
ATOM 1571 C C . GLU A 1 198 ? -9.125 2.855 3.124 1.00 95.25 198 GLU A C 1
ATOM 1573 O O . GLU A 1 198 ? -8.537 2.919 4.199 1.00 95.25 198 GLU A O 1
ATOM 1578 N N . LEU A 1 199 ? -8.471 2.603 1.992 1.00 95.94 199 LEU A N 1
ATOM 1579 C CA . LEU A 1 199 ? -7.013 2.557 1.924 1.00 95.94 199 LEU A CA 1
ATOM 1580 C C . LEU A 1 199 ? -6.476 3.991 1.951 1.00 95.94 199 LEU A C 1
ATOM 1582 O O . LEU A 1 199 ? -6.687 4.751 1.003 1.00 95.94 199 LEU A O 1
ATOM 1586 N N . THR A 1 200 ? -5.788 4.363 3.030 1.00 96.56 200 THR A N 1
ATOM 1587 C CA . THR A 1 200 ? -5.293 5.732 3.225 1.00 96.56 200 THR A CA 1
ATOM 1588 C C . THR A 1 200 ? -3.890 5.932 2.687 1.00 96.56 200 THR A C 1
ATOM 1590 O O . THR A 1 200 ? -3.612 6.995 2.142 1.00 96.56 200 THR A O 1
ATOM 1593 N N . LYS A 1 201 ? -3.007 4.940 2.839 1.00 96.75 201 LYS A N 1
ATOM 1594 C CA . LYS A 1 201 ? -1.634 4.952 2.315 1.00 96.75 201 LYS A CA 1
ATOM 1595 C C . LYS A 1 201 ? -1.007 3.564 2.354 1.00 96.75 201 LYS A C 1
ATOM 1597 O O . LYS A 1 201 ? -1.436 2.699 3.117 1.00 96.75 201 LYS A O 1
ATOM 1602 N N . LEU A 1 202 ? 0.042 3.388 1.561 1.00 97.12 202 LEU A N 1
ATOM 1603 C CA . LEU A 1 202 ? 1.001 2.298 1.722 1.00 97.12 202 LEU A CA 1
ATOM 1604 C C . LEU A 1 202 ? 2.276 2.855 2.360 1.00 97.12 202 LEU A C 1
ATOM 1606 O O . LEU A 1 202 ? 2.622 4.011 2.122 1.00 97.12 202 LEU A O 1
ATOM 1610 N N . VAL A 1 203 ? 2.966 2.055 3.163 1.00 97.06 203 VAL A N 1
ATOM 1611 C CA . VAL A 1 203 ? 4.219 2.447 3.817 1.00 97.06 203 VAL A CA 1
ATOM 1612 C C . VAL A 1 203 ? 5.279 1.392 3.537 1.00 97.06 203 VAL A C 1
ATOM 1614 O O . VAL A 1 203 ? 5.041 0.205 3.753 1.00 97.06 203 VAL A O 1
ATOM 1617 N N . LEU A 1 204 ? 6.413 1.850 3.008 1.00 93.75 204 LEU A N 1
ATOM 1618 C CA . LEU A 1 204 ? 7.617 1.081 2.682 1.00 93.75 204 LEU A CA 1
ATOM 1619 C C . LEU A 1 204 ? 8.746 1.401 3.663 1.00 93.75 204 LEU A C 1
ATOM 1621 O O . LEU A 1 204 ? 8.894 2.610 3.946 1.00 93.75 204 LEU A O 1
#

Sequence (204 aa):
MKPGSTFFKALLALLLLLVAGAAASGDEITVNVVSRVLQSFDPDEAGHETARNWVLLPSKFGYDAKGNNFWQMRKLDAWPEALYGKNRDKEKLQVLGITGKFSRKGYNYVEIVPGSGEGQNFKPVPIPIPGRVEALDLWVWGANYAYYLEAHVRDFQGIDHVLNFGPLQFAGWKNLRAKVPGSIPQAWKYLPRLRNLELTKLVL

Foldseek 3Di:
DDPVVVVVVVVVVVVVVVVVVVVPPPPPPDDDDDDDDQDFLFPVCVPPPSDWDKDKDKDPQQADPVGHGQKDKDWDFDDQCVVVNDPPVVDTGTDIDMDGDGNDDDPIKIKIFTFDDDDPPTDGDWRWAPWDAFKDKDKDAAPQDFDWKWWWKAWPVRDTDIWTQGGSRDHGIDIGMTGDDPVRDQADPDPVGGTIITGGIMMD